Protein AF-A0A4W2CDG0-F1 (afdb_monomer)

Radius of gyration: 31.89 Å; Cα contacts (8 Å, |Δi|>4): 67; chains: 1; bounding box: 86×24×97 Å

Secondary structure (DSSP, 8-state):
-PPPPPP----SHH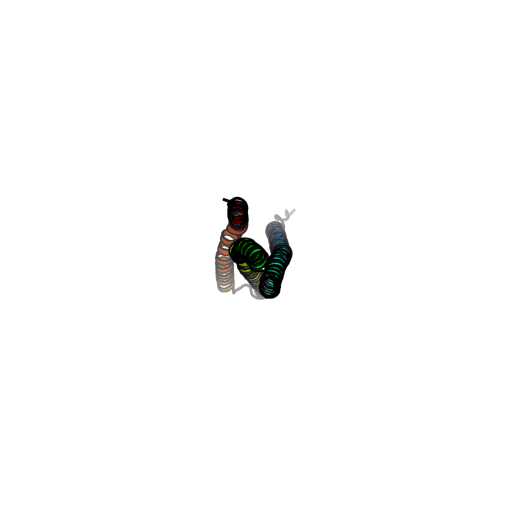HHHHHHHHHHHHHHHHHHHHHHHHHHHHHHHHHHHHHHHHHHHHHHHHHHHHHHHTTS-HHHHHHHHHHHHHHHHHHHH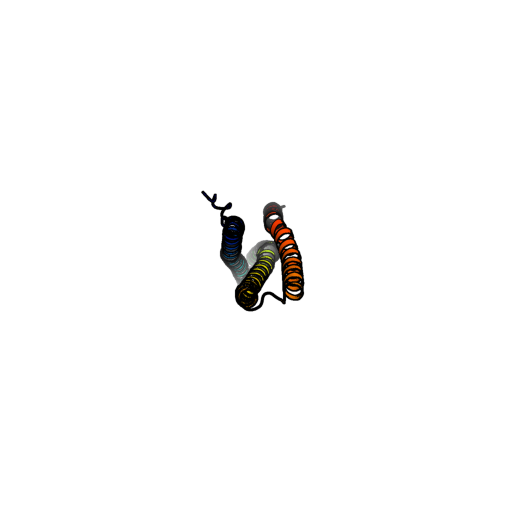HHHHHHHHIIIIIHHHHHHHHHHHHHHHHHHHHHHHHHHHHHHHHHHHHHHHH-TT-HHHHHHHHHHHHHHHHHHHHHHHHHHTTHHHHHHHHHHHHHHHHH---

Mean predicted aligned error: 14.16 Å

InterPro domains:
  IPR009602 CBY1-interacting BAR domain-containing protein/FAM92 [PF06730] (17-156)
  IPR009602 CBY1-interacting BAR domain-containing protein/FAM92 [PTHR21223] (16-158)
  IPR027267 AH/BAR domain superfamily [G3DSA:1.20.1270.60] (17-153)

Organism: Bos indicus x Bos taurus (NCBI:txid30522)

Foldseek 3Di:
DDDDDDDDDDPPVVVVVVVVVVLVVVLVVLVVCLVVLVVVLVVLVVVLVVLVVVLVVLVVVLVVLQVVLVVDDPVVSVVSNVVSVVSNVVSVVSVVVSVLSCVLPNVVSVVVSVVSVVLSVLSVVLVVVVVVVVVVVVVVVVVCVVDVPCVVVVVVVVVVVVVVNVVSVVVSVVVVVVPVVVVVVSVVSSVVSVVPPD

Structure (mmCIF, N/CA/C/O backbone):
data_AF-A0A4W2CDG0-F1
#
_entry.id   AF-A0A4W2CDG0-F1
#
loop_
_atom_site.group_PDB
_atom_site.id
_atom_site.type_symbol
_atom_site.label_atom_id
_atom_site.label_alt_id
_atom_site.label_comp_id
_atom_site.label_asym_id
_atom_site.label_entity_id
_atom_site.label_seq_id
_atom_site.pdbx_PDB_ins_code
_atom_site.Cartn_x
_atom_site.Cartn_y
_atom_site.Cartn_z
_atom_site.occupancy
_atom_site.B_iso_or_equiv
_atom_site.auth_seq_id
_atom_site.auth_comp_id
_atom_site.auth_asym_id
_atom_site.auth_atom_id
_atom_site.pdbx_PDB_model_num
ATOM 1 N N . MET A 1 1 ? 60.847 -3.484 -55.038 1.00 35.53 1 MET A N 1
ATOM 2 C CA . MET A 1 1 ? 60.479 -3.418 -53.606 1.00 35.53 1 MET A CA 1
ATOM 3 C C . MET A 1 1 ? 59.249 -2.531 -53.465 1.00 35.53 1 MET A C 1
ATOM 5 O O . MET A 1 1 ? 59.378 -1.315 -53.475 1.00 35.53 1 MET A O 1
ATOM 9 N N . CYS A 1 2 ? 58.054 -3.121 -53.417 1.00 38.88 2 CYS A N 1
ATOM 10 C CA . CYS A 1 2 ? 56.803 -2.393 -53.188 1.00 38.88 2 CYS A CA 1
ATOM 11 C C . CYS A 1 2 ? 56.478 -2.447 -51.689 1.00 38.88 2 CYS A C 1
ATOM 13 O O . CYS A 1 2 ? 56.411 -3.535 -51.119 1.00 38.88 2 CYS A O 1
ATOM 15 N N . ARG A 1 3 ? 56.325 -1.286 -51.040 1.00 34.44 3 ARG A N 1
ATOM 16 C CA . ARG A 1 3 ? 55.880 -1.194 -49.639 1.00 34.44 3 ARG A CA 1
ATOM 17 C C . ARG A 1 3 ? 54.413 -1.648 -49.525 1.00 34.44 3 ARG A C 1
ATOM 19 O O . ARG A 1 3 ? 53.616 -1.230 -50.366 1.00 34.44 3 ARG A O 1
ATOM 26 N N . PRO A 1 4 ? 54.022 -2.423 -48.497 1.00 44.56 4 PRO A N 1
ATOM 27 C CA . PRO A 1 4 ? 52.616 -2.695 -48.216 1.00 44.56 4 PRO A CA 1
ATOM 28 C C . PRO A 1 4 ? 51.949 -1.440 -47.634 1.00 44.56 4 PRO A C 1
ATOM 30 O O . PRO A 1 4 ? 52.534 -0.756 -46.793 1.00 44.56 4 PRO A O 1
ATOM 33 N N . GLY A 1 5 ? 50.737 -1.131 -48.101 1.00 38.00 5 GLY A N 1
ATOM 34 C CA . GLY A 1 5 ? 49.921 -0.023 -47.598 1.00 38.00 5 GLY A CA 1
ATOM 35 C C . GLY A 1 5 ? 49.424 -0.247 -46.161 1.00 38.00 5 GLY A C 1
ATOM 36 O O . GLY A 1 5 ? 49.428 -1.381 -45.676 1.00 38.00 5 GLY A O 1
ATOM 37 N N . PRO A 1 6 ? 48.993 0.820 -45.464 1.00 44.84 6 PRO A N 1
ATOM 38 C CA . PRO A 1 6 ? 48.525 0.727 -44.088 1.00 44.84 6 PRO A CA 1
ATOM 39 C C . PRO A 1 6 ? 47.245 -0.113 -44.022 1.00 44.84 6 PRO A C 1
ATOM 41 O O . PRO A 1 6 ? 46.216 0.235 -44.604 1.00 44.84 6 PRO A O 1
ATOM 44 N N . GLY A 1 7 ? 47.337 -1.242 -43.319 1.00 36.31 7 GLY A N 1
ATOM 45 C CA . GLY A 1 7 ? 46.205 -2.097 -42.999 1.00 36.31 7 GLY A CA 1
ATOM 46 C C . GLY A 1 7 ? 45.183 -1.333 -42.163 1.00 36.31 7 GLY A C 1
ATOM 47 O O . GLY A 1 7 ? 45.507 -0.772 -41.118 1.00 36.31 7 GLY A O 1
ATOM 48 N N . TRP A 1 8 ? 43.942 -1.317 -42.636 1.00 40.53 8 TRP A N 1
ATOM 49 C CA . TRP A 1 8 ? 42.796 -0.848 -41.871 1.00 40.53 8 TRP A CA 1
ATOM 50 C C . TRP A 1 8 ? 42.568 -1.804 -40.693 1.00 40.53 8 TRP A C 1
ATOM 52 O O . TRP A 1 8 ? 42.078 -2.916 -40.873 1.00 40.53 8 TRP A O 1
ATOM 62 N N . GLY A 1 9 ? 42.973 -1.388 -39.493 1.00 36.97 9 GLY A N 1
ATOM 63 C CA . GLY A 1 9 ? 42.684 -2.095 -38.246 1.00 36.97 9 GLY A CA 1
ATOM 64 C C . GLY A 1 9 ? 41.233 -1.876 -37.778 1.00 36.97 9 GLY A C 1
ATOM 65 O O . GLY A 1 9 ? 40.640 -0.835 -38.080 1.00 36.97 9 GLY A O 1
ATOM 66 N N . PRO A 1 10 ? 40.645 -2.824 -37.024 1.00 43.94 10 PRO A N 1
ATOM 67 C CA . PRO A 1 10 ? 39.243 -2.803 -36.611 1.00 43.94 10 PRO A CA 1
ATOM 68 C C . PRO A 1 10 ? 39.026 -1.799 -35.465 1.00 43.94 10 PRO A C 1
ATOM 70 O O . PRO A 1 10 ? 39.003 -2.150 -34.292 1.00 43.94 10 PRO A O 1
ATOM 73 N N . GLY A 1 11 ? 38.873 -0.516 -35.796 1.00 36.25 11 GLY A N 1
ATOM 74 C CA . GLY A 1 11 ? 38.613 0.554 -34.819 1.00 36.25 11 GLY A CA 1
ATOM 75 C C . GLY A 1 11 ? 37.149 0.690 -34.367 1.00 36.25 11 GLY A C 1
ATOM 76 O O . GLY A 1 11 ? 36.841 1.568 -33.567 1.00 36.25 11 GLY A O 1
ATOM 77 N N . GLY A 1 12 ? 36.233 -0.139 -34.884 1.00 41.88 12 GLY A N 1
ATOM 78 C CA . GLY A 1 12 ? 34.785 -0.006 -34.657 1.00 41.88 12 GLY A CA 1
ATOM 79 C C . GLY A 1 12 ? 34.208 -0.787 -33.467 1.00 41.88 12 GLY A C 1
ATOM 80 O O . GLY A 1 12 ? 33.133 -0.436 -32.985 1.00 41.88 12 GLY A O 1
ATOM 81 N N . ASP A 1 13 ? 34.902 -1.814 -32.965 1.00 47.25 13 ASP A N 1
ATOM 82 C CA . ASP A 1 13 ? 34.310 -2.803 -32.042 1.00 47.25 13 ASP A CA 1
ATOM 83 C C . ASP A 1 13 ? 34.295 -2.367 -30.565 1.00 47.25 13 ASP A C 1
ATOM 85 O O . ASP A 1 13 ? 33.350 -2.653 -29.825 1.00 47.25 13 ASP A O 1
ATOM 89 N N . ALA A 1 14 ? 35.295 -1.598 -30.121 1.00 46.66 14 ALA A N 1
ATOM 90 C CA . ALA A 1 14 ? 35.420 -1.194 -28.715 1.00 46.66 14 ALA A CA 1
ATOM 91 C C . ALA A 1 14 ? 34.254 -0.301 -28.237 1.00 46.66 14 ALA A C 1
ATOM 93 O O . ALA A 1 14 ? 33.811 -0.390 -27.090 1.00 46.66 14 ALA A O 1
ATOM 94 N N . GLY A 1 15 ? 33.712 0.532 -29.132 1.00 49.28 15 GLY A N 1
ATOM 95 C CA . GLY A 1 15 ? 32.561 1.389 -28.841 1.00 49.28 15 GLY A CA 1
ATOM 96 C C . GLY A 1 15 ? 31.229 0.636 -28.785 1.00 49.28 15 GLY A C 1
ATOM 97 O O . GLY A 1 15 ? 30.310 1.083 -28.100 1.00 49.28 15 GLY A O 1
ATOM 98 N N . VAL A 1 16 ? 31.109 -0.502 -29.476 1.00 54.38 16 VAL A N 1
ATOM 99 C CA . VAL A 1 16 ? 29.897 -1.337 -29.483 1.00 54.38 16 VAL A CA 1
ATOM 100 C C . VAL A 1 16 ? 29.870 -2.238 -28.247 1.00 54.38 16 VAL A C 1
ATOM 102 O O . VAL A 1 16 ? 28.878 -2.228 -27.520 1.00 54.38 16 VAL A O 1
ATOM 105 N N . ALA A 1 17 ? 30.988 -2.895 -27.922 1.00 57.53 17 ALA A N 1
ATOM 106 C CA . ALA A 1 17 ? 31.110 -3.754 -26.741 1.00 57.53 17 ALA A CA 1
ATOM 107 C C . 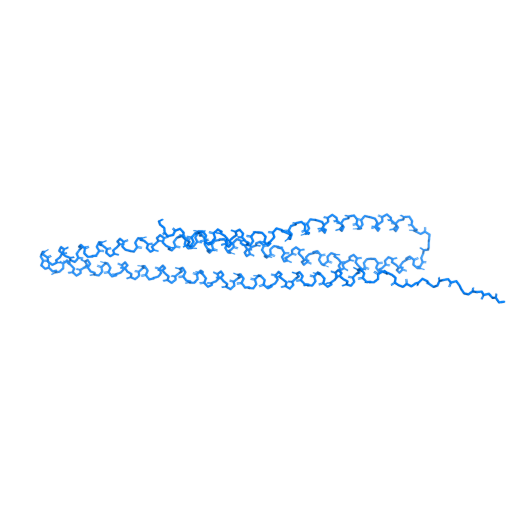ALA A 1 17 ? 30.893 -2.995 -25.414 1.00 57.53 17 ALA A C 1
ATOM 109 O O . ALA A 1 17 ? 30.193 -3.478 -24.522 1.00 57.53 17 ALA A O 1
ATOM 110 N N . SER A 1 18 ? 31.427 -1.773 -25.297 1.00 58.66 18 SER A N 1
ATOM 111 C CA . SER A 1 18 ? 31.224 -0.909 -24.121 1.00 58.66 18 SER A CA 1
ATOM 112 C C . SER A 1 18 ? 29.749 -0.508 -23.928 1.00 58.66 18 SER A C 1
ATOM 114 O O . SER A 1 18 ? 29.229 -0.492 -22.810 1.00 58.66 18 SER A O 1
ATOM 116 N N . ARG A 1 19 ? 29.023 -0.269 -25.029 1.00 60.34 19 ARG A N 1
ATOM 117 C CA . ARG A 1 19 ? 27.588 0.074 -25.008 1.00 60.34 19 ARG A CA 1
ATOM 118 C C . ARG A 1 19 ? 26.698 -1.119 -24.664 1.00 60.34 19 ARG A C 1
ATOM 120 O O . ARG A 1 19 ? 25.682 -0.951 -23.986 1.00 60.34 19 ARG A O 1
ATOM 127 N N . ASP A 1 20 ? 27.069 -2.317 -25.101 1.00 68.38 20 ASP A N 1
ATOM 128 C CA . ASP A 1 20 ? 26.334 -3.539 -24.768 1.00 68.38 20 ASP A CA 1
ATOM 129 C C . ASP A 1 20 ? 26.504 -3.904 -23.287 1.00 68.38 20 ASP A C 1
ATOM 131 O O . ASP A 1 20 ? 25.532 -4.291 -22.634 1.00 68.38 20 ASP A O 1
ATOM 135 N N . ALA A 1 21 ? 27.696 -3.686 -22.719 1.00 71.81 21 ALA A N 1
ATOM 136 C CA . ALA A 1 21 ? 27.938 -3.826 -21.284 1.00 71.81 21 ALA A CA 1
ATOM 137 C C . ALA A 1 21 ? 27.084 -2.850 -20.453 1.00 71.81 21 ALA A C 1
ATOM 139 O O . ALA A 1 21 ? 26.426 -3.271 -19.501 1.00 71.81 21 ALA A O 1
ATOM 140 N N . GLN A 1 22 ? 27.010 -1.574 -20.853 1.00 68.75 22 GLN A N 1
ATOM 141 C CA . GLN A 1 22 ? 26.140 -0.583 -20.203 1.00 68.75 22 GLN A CA 1
ATOM 142 C C . GLN A 1 22 ? 24.655 -0.959 -20.276 1.00 68.75 22 GLN A C 1
ATOM 144 O O . GLN A 1 22 ? 23.917 -0.786 -19.307 1.00 68.75 22 GLN A O 1
ATOM 149 N N . THR A 1 23 ? 24.204 -1.497 -21.411 1.00 70.75 23 THR A N 1
ATOM 150 C CA . THR A 1 23 ? 22.792 -1.867 -21.582 1.00 70.75 23 THR A CA 1
ATOM 151 C C . THR A 1 23 ? 22.411 -3.068 -20.712 1.00 70.75 23 THR A C 1
ATOM 153 O O . THR A 1 23 ? 21.313 -3.094 -20.158 1.00 70.75 23 THR A O 1
ATOM 156 N N . ARG A 1 24 ? 23.326 -4.031 -20.533 1.00 75.56 24 ARG A N 1
ATOM 157 C CA . ARG A 1 24 ? 23.144 -5.161 -19.605 1.00 75.56 24 ARG A CA 1
ATOM 158 C C . ARG A 1 24 ? 23.101 -4.702 -18.151 1.00 75.56 24 ARG A C 1
ATOM 160 O O . ARG A 1 24 ? 22.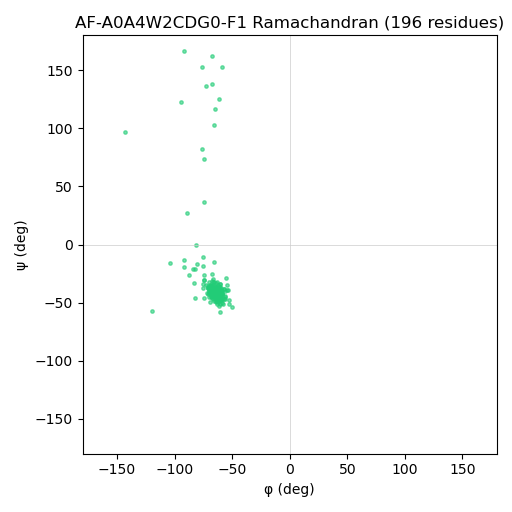141 -5.015 -17.459 1.00 75.56 24 ARG A O 1
ATOM 167 N N . GLN A 1 25 ? 24.057 -3.869 -17.730 1.00 75.31 25 GLN A N 1
ATOM 168 C CA . GLN A 1 25 ? 24.064 -3.291 -16.378 1.00 75.31 25 GLN A CA 1
ATOM 169 C C . GLN A 1 25 ? 22.753 -2.564 -16.054 1.00 75.31 25 GLN A C 1
ATOM 171 O O . GLN A 1 25 ? 22.235 -2.662 -14.944 1.00 75.31 25 GLN A O 1
ATOM 176 N N . LEU A 1 26 ? 22.191 -1.859 -17.036 1.00 72.81 26 LEU A N 1
ATOM 177 C CA . LEU A 1 26 ? 20.916 -1.176 -16.881 1.00 72.81 26 LEU A CA 1
ATOM 178 C C . LEU A 1 26 ? 19.729 -2.145 -16.748 1.00 72.81 26 LEU A C 1
ATOM 180 O O . LEU A 1 26 ? 18.852 -1.916 -15.917 1.00 72.81 26 LEU A O 1
ATOM 184 N N . GLN A 1 27 ? 19.688 -3.225 -17.535 1.00 79.88 27 GLN A N 1
ATOM 185 C CA . GLN A 1 27 ? 18.661 -4.263 -17.380 1.00 79.88 27 GLN A CA 1
ATOM 186 C C . GLN A 1 27 ? 18.729 -4.933 -16.009 1.00 79.88 27 GLN A C 1
ATOM 188 O O . GLN A 1 27 ? 17.688 -5.131 -15.379 1.00 79.88 27 GLN A O 1
ATOM 193 N N . ASP A 1 28 ? 19.937 -5.240 -15.542 1.00 82.94 28 ASP A N 1
ATOM 194 C CA . ASP A 1 28 ? 20.158 -5.853 -14.235 1.00 82.94 28 ASP A CA 1
ATOM 195 C C . ASP A 1 28 ? 19.699 -4.910 -13.119 1.00 82.94 28 ASP A C 1
ATOM 197 O O . ASP A 1 28 ? 18.970 -5.323 -12.219 1.00 82.94 28 ASP A O 1
ATOM 201 N N . ALA A 1 29 ? 20.027 -3.618 -13.220 1.00 78.44 29 ALA A N 1
ATOM 202 C CA . ALA A 1 29 ? 19.586 -2.607 -12.264 1.00 78.44 29 ALA A CA 1
ATOM 203 C C . ALA A 1 29 ? 18.054 -2.481 -12.207 1.00 78.44 29 ALA A C 1
ATOM 205 O O . ALA A 1 29 ? 17.479 -2.483 -11.118 1.00 78.44 29 ALA A O 1
ATOM 206 N N . VAL A 1 30 ? 17.378 -2.412 -13.360 1.00 79.56 30 VAL A N 1
ATOM 207 C CA . VAL A 1 30 ? 15.907 -2.326 -13.420 1.00 79.56 30 VAL A CA 1
ATOM 208 C C . VAL A 1 30 ? 15.256 -3.586 -12.854 1.00 79.56 30 VAL A C 1
ATOM 210 O O . VAL A 1 30 ? 14.321 -3.480 -12.065 1.00 79.56 30 VAL A O 1
ATOM 213 N N . THR A 1 31 ? 15.779 -4.765 -13.191 1.00 85.44 31 THR A N 1
ATOM 214 C CA . THR A 1 31 ? 15.280 -6.051 -12.676 1.00 85.44 31 THR A CA 1
ATOM 215 C C . THR A 1 31 ? 15.459 -6.152 -11.161 1.00 85.44 31 THR A C 1
ATOM 217 O O . THR A 1 31 ? 14.557 -6.593 -10.450 1.00 85.44 31 THR A O 1
ATOM 220 N N . ASN A 1 32 ? 16.606 -5.701 -10.649 1.00 86.12 32 ASN A N 1
ATOM 221 C CA . ASN A 1 32 ? 16.904 -5.718 -9.223 1.00 86.12 32 ASN A CA 1
ATOM 222 C C . ASN A 1 32 ? 15.972 -4.786 -8.433 1.00 86.12 32 ASN A C 1
ATOM 224 O O . ASN A 1 32 ? 15.421 -5.176 -7.403 1.00 86.12 32 ASN A O 1
ATOM 228 N N . VAL A 1 33 ? 15.752 -3.567 -8.941 1.00 83.50 33 VAL A N 1
ATOM 229 C CA . VAL A 1 33 ? 14.807 -2.613 -8.344 1.00 83.50 33 VAL A CA 1
ATOM 230 C C . VAL A 1 33 ? 13.388 -3.170 -8.384 1.00 83.50 33 VAL A C 1
ATOM 232 O O . VAL A 1 33 ? 12.714 -3.137 -7.360 1.00 83.50 33 VAL A O 1
ATOM 235 N N . GLU A 1 34 ? 12.942 -3.716 -9.520 1.00 86.06 34 GLU A N 1
ATOM 236 C CA . GLU A 1 34 ? 11.601 -4.299 -9.654 1.00 86.06 34 GLU A CA 1
ATOM 237 C C . GLU A 1 34 ? 11.356 -5.393 -8.612 1.00 86.06 34 GLU A C 1
ATOM 239 O O . GLU A 1 34 ? 10.332 -5.378 -7.927 1.00 86.06 34 GLU A O 1
ATOM 244 N N . LYS A 1 35 ? 12.321 -6.304 -8.450 1.00 89.44 35 LYS A N 1
ATOM 245 C CA . LYS A 1 35 ? 12.240 -7.393 -7.479 1.00 89.44 35 LYS A CA 1
ATOM 246 C C . LYS A 1 35 ? 12.122 -6.863 -6.051 1.00 89.44 35 LYS A C 1
ATOM 248 O O . LYS A 1 35 ? 11.144 -7.155 -5.365 1.00 89.44 35 LYS A O 1
ATOM 253 N N . HIS A 1 36 ? 13.089 -6.063 -5.608 1.00 88.25 36 HIS A N 1
ATOM 254 C CA . HIS A 1 36 ? 13.153 -5.640 -4.210 1.00 88.25 36 HIS A CA 1
ATOM 255 C C . HIS A 1 36 ? 12.047 -4.652 -3.832 1.00 88.25 36 HIS A C 1
ATOM 257 O O . HIS A 1 36 ? 11.492 -4.744 -2.738 1.00 88.25 36 HIS A O 1
ATOM 263 N N . PHE A 1 37 ? 11.670 -3.733 -4.726 1.00 84.56 37 PHE A N 1
ATOM 264 C CA . PHE A 1 37 ? 10.534 -2.842 -4.469 1.00 84.56 37 PHE A CA 1
ATOM 265 C C . PHE A 1 37 ? 9.211 -3.603 -4.474 1.00 84.56 37 PHE A C 1
ATOM 267 O O . PHE A 1 37 ? 8.337 -3.292 -3.665 1.00 84.56 37 PHE A O 1
ATOM 274 N N . GLY A 1 38 ? 9.074 -4.621 -5.330 1.00 89.25 38 GLY A N 1
ATOM 275 C CA . GLY A 1 38 ? 7.934 -5.532 -5.307 1.00 89.25 38 GLY A CA 1
ATOM 276 C C . GLY A 1 38 ? 7.802 -6.253 -3.963 1.00 89.25 38 GLY A C 1
ATOM 277 O O . GLY A 1 38 ? 6.736 -6.207 -3.348 1.00 89.25 38 GLY A O 1
ATOM 278 N N . GLU A 1 39 ? 8.891 -6.846 -3.470 1.00 93.19 39 GLU A N 1
ATOM 279 C CA . GLU A 1 39 ? 8.949 -7.517 -2.161 1.00 93.19 39 GLU A CA 1
ATOM 280 C C . GLU A 1 39 ? 8.608 -6.553 -1.011 1.00 93.19 39 GLU A C 1
ATOM 282 O O . GLU A 1 39 ? 7.748 -6.850 -0.179 1.00 93.19 39 GLU A O 1
ATOM 287 N N . LEU A 1 40 ? 9.214 -5.361 -0.989 1.00 88.06 40 LEU A N 1
ATOM 288 C CA . LEU A 1 40 ? 8.928 -4.341 0.023 1.00 88.06 40 LEU A CA 1
ATOM 289 C C . LEU A 1 40 ? 7.458 -3.912 0.001 1.00 88.06 40 LEU A C 1
ATOM 291 O O . LEU A 1 40 ? 6.820 -3.863 1.052 1.00 88.06 40 LEU A O 1
ATOM 295 N N . CYS A 1 41 ? 6.896 -3.645 -1.181 1.00 92.25 41 CYS A N 1
ATOM 296 C CA . CYS A 1 41 ? 5.489 -3.275 -1.325 1.00 92.25 41 CYS A CA 1
ATOM 297 C C . CYS A 1 41 ? 4.562 -4.362 -0.765 1.00 92.25 41 CYS A C 1
ATOM 299 O O . CYS A 1 41 ? 3.593 -4.051 -0.070 1.00 92.25 41 CYS A O 1
ATOM 301 N N . GLN A 1 42 ? 4.863 -5.636 -1.033 1.00 94.50 42 GLN A N 1
ATOM 302 C CA . GLN A 1 42 ? 4.091 -6.764 -0.510 1.00 94.50 42 GLN A CA 1
ATOM 303 C C . GLN A 1 42 ? 4.172 -6.858 1.017 1.00 94.50 42 GLN A C 1
ATOM 305 O O . GLN A 1 42 ? 3.142 -7.051 1.669 1.00 94.50 42 GLN A O 1
ATOM 310 N N . ILE A 1 43 ? 5.366 -6.687 1.593 1.00 95.50 43 ILE A N 1
ATOM 311 C CA . ILE A 1 43 ? 5.574 -6.721 3.046 1.00 95.50 43 ILE A CA 1
ATOM 312 C C . ILE A 1 43 ? 4.833 -5.564 3.724 1.00 95.50 43 ILE A C 1
ATOM 314 O O . ILE A 1 43 ? 4.100 -5.800 4.686 1.00 95.50 43 ILE A O 1
ATOM 318 N N . PHE A 1 44 ? 4.946 -4.336 3.207 1.00 92.00 44 PHE A N 1
ATOM 319 C CA . PHE A 1 44 ? 4.226 -3.181 3.753 1.00 92.00 44 PHE A CA 1
ATOM 320 C C . PHE A 1 44 ? 2.708 -3.355 3.653 1.00 92.00 44 PHE A C 1
ATOM 322 O O . PHE A 1 44 ? 2.011 -3.169 4.647 1.00 92.00 44 PHE A O 1
ATOM 329 N N . ALA A 1 45 ? 2.189 -3.804 2.509 1.00 94.44 45 ALA A N 1
ATOM 330 C CA . ALA A 1 45 ? 0.760 -4.078 2.359 1.00 94.44 45 ALA A CA 1
ATOM 331 C C . ALA A 1 45 ? 0.277 -5.199 3.303 1.00 94.44 45 ALA A C 1
ATOM 333 O O . ALA A 1 45 ? -0.849 -5.178 3.801 1.00 94.44 45 ALA A O 1
ATOM 334 N N . ALA A 1 46 ? 1.105 -6.214 3.568 1.00 97.31 46 ALA A N 1
ATOM 335 C CA . ALA A 1 46 ? 0.791 -7.247 4.554 1.00 97.31 46 ALA A CA 1
ATOM 336 C C . ALA A 1 46 ? 0.796 -6.697 5.989 1.00 97.31 46 ALA A C 1
ATOM 338 O O . ALA A 1 46 ? -0.084 -7.051 6.774 1.00 97.31 46 ALA A O 1
ATOM 339 N N . TYR A 1 47 ? 1.748 -5.823 6.319 1.00 94.44 47 TYR A N 1
ATOM 340 C CA . TYR A 1 47 ? 1.818 -5.147 7.612 1.00 94.44 47 TYR A CA 1
ATOM 341 C C . TYR A 1 47 ? 0.573 -4.287 7.864 1.00 94.44 47 TYR A C 1
ATOM 343 O O . TYR A 1 47 ? -0.104 -4.498 8.867 1.00 94.44 47 TYR A O 1
ATOM 351 N N . VAL A 1 48 ? 0.195 -3.419 6.917 1.00 95.62 48 VAL A N 1
ATOM 352 C CA . VAL A 1 48 ? -1.009 -2.571 7.019 1.00 95.62 48 VAL A 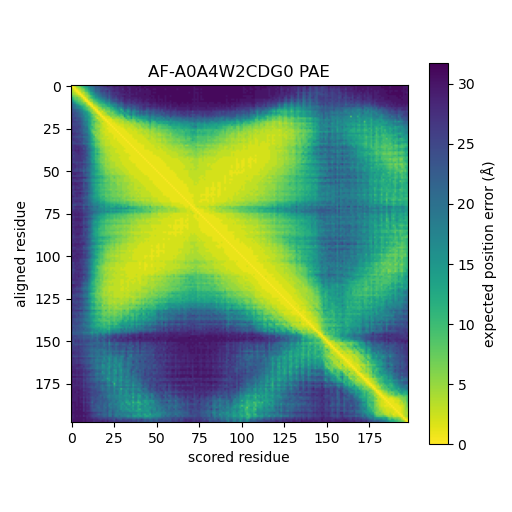CA 1
ATOM 353 C C . VAL A 1 48 ? -2.267 -3.412 7.236 1.00 95.62 48 VAL A C 1
ATOM 355 O O . VAL A 1 48 ? -3.042 -3.143 8.154 1.00 95.62 48 VAL A O 1
ATOM 358 N N . ARG A 1 49 ? -2.433 -4.504 6.476 1.00 97.75 49 ARG A N 1
ATOM 359 C CA . ARG A 1 49 ? -3.554 -5.440 6.665 1.00 97.75 49 ARG A CA 1
ATOM 360 C C . ARG A 1 49 ? -3.552 -6.106 8.042 1.00 97.75 49 ARG A C 1
ATOM 362 O O . ARG A 1 49 ? -4.622 -6.309 8.609 1.00 97.75 49 ARG A O 1
ATOM 369 N N . LYS A 1 50 ? -2.387 -6.469 8.594 1.00 96.94 50 LYS A N 1
ATOM 370 C CA . LYS A 1 50 ? -2.298 -7.013 9.963 1.00 96.94 50 LYS A CA 1
ATOM 371 C C . LYS A 1 50 ? -2.710 -5.971 11.003 1.00 96.94 50 LYS A C 1
ATOM 373 O O . LYS A 1 50 ? -3.452 -6.313 11.921 1.00 96.94 50 LYS A O 1
ATOM 378 N N . THR A 1 51 ? -2.289 -4.719 10.840 1.00 93.12 51 THR A N 1
ATOM 379 C CA . THR A 1 51 ? -2.682 -3.620 11.731 1.00 93.12 51 THR A CA 1
ATOM 380 C C . THR A 1 51 ? -4.189 -3.371 11.674 1.00 93.12 51 THR A C 1
ATOM 382 O O . THR A 1 51 ? -4.819 -3.303 12.728 1.00 93.12 51 THR A O 1
ATOM 385 N N . ALA A 1 52 ? -4.787 -3.353 10.478 1.00 96.88 52 ALA A N 1
ATOM 386 C CA . ALA A 1 52 ? -6.238 -3.250 10.304 1.00 96.88 52 ALA A CA 1
ATOM 387 C C . A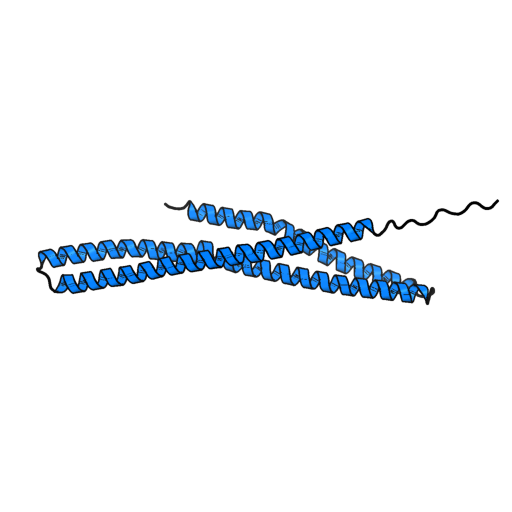LA A 1 52 ? -6.984 -4.401 11.002 1.00 96.88 52 ALA A C 1
ATOM 389 O O . ALA A 1 52 ? -7.855 -4.161 11.828 1.00 96.88 52 ALA A O 1
ATOM 390 N N . ARG A 1 53 ? -6.549 -5.654 10.805 1.00 97.44 53 ARG A N 1
ATOM 391 C CA . ARG A 1 53 ? -7.153 -6.823 11.479 1.00 97.44 53 ARG A CA 1
ATOM 392 C C . ARG A 1 53 ? -7.086 -6.749 12.996 1.00 97.44 53 ARG A C 1
ATOM 394 O O . ARG A 1 53 ? -7.999 -7.196 13.684 1.00 97.44 53 ARG A O 1
ATOM 401 N N . LEU A 1 54 ? -5.987 -6.229 13.538 1.00 96.06 54 LEU A N 1
ATOM 402 C CA . LEU A 1 54 ? -5.884 -6.038 14.975 1.00 96.06 54 LEU A CA 1
ATOM 403 C C . LEU A 1 54 ? -6.913 -4.983 15.432 1.00 96.06 54 LEU A C 1
ATOM 405 O O . LEU A 1 54 ? -7.388 -5.091 16.558 1.00 96.06 54 LEU A O 1
ATOM 409 N N . ARG A 1 55 ? -7.261 -3.971 14.612 1.00 96.75 55 ARG A N 1
ATOM 410 C CA . ARG A 1 55 ? -8.296 -2.957 14.928 1.00 96.75 55 ARG A CA 1
ATOM 411 C C . ARG A 1 55 ? -9.676 -3.594 14.961 1.00 96.75 55 ARG A C 1
ATOM 413 O O . ARG A 1 55 ? -10.362 -3.442 15.963 1.00 96.75 55 ARG A O 1
ATOM 420 N N . ASP A 1 56 ? -9.983 -4.437 13.982 1.00 97.38 56 ASP A N 1
ATOM 421 C CA . ASP A 1 56 ? -11.234 -5.202 13.964 1.00 97.38 56 ASP A CA 1
ATOM 422 C C . ASP A 1 56 ? -11.395 -6.061 15.235 1.00 97.38 56 ASP A C 1
ATOM 424 O O . ASP A 1 56 ? -12.480 -6.176 15.799 1.00 97.38 56 ASP A O 1
ATOM 428 N N . LYS A 1 57 ? -10.301 -6.650 15.745 1.00 97.44 57 LYS A N 1
ATOM 429 C CA . LYS A 1 57 ? -10.326 -7.387 17.022 1.00 97.44 57 LYS A CA 1
ATOM 430 C C . LYS A 1 57 ? -10.594 -6.496 18.228 1.00 97.44 57 LYS A C 1
ATOM 432 O O . LYS A 1 57 ? -11.246 -6.945 19.166 1.00 97.44 57 LYS A O 1
ATOM 437 N N . ALA A 1 58 ? -10.097 -5.268 18.217 1.00 96.50 58 ALA A N 1
ATOM 438 C CA . ALA A 1 58 ? -10.362 -4.327 19.287 1.00 96.50 58 ALA A CA 1
ATOM 439 C C . ALA A 1 58 ? -11.818 -3.835 19.271 1.00 96.50 58 ALA A C 1
ATOM 441 O O . ALA A 1 58 ? -12.400 -3.721 20.344 1.00 96.50 58 ALA A O 1
ATOM 442 N N . ASP A 1 59 ? -12.442 -3.658 18.101 1.00 96.62 59 ASP A N 1
ATOM 443 C CA . ASP A 1 59 ? -13.880 -3.349 18.025 1.00 96.62 59 ASP A CA 1
ATOM 444 C C . ASP A 1 59 ? -14.735 -4.468 18.638 1.00 96.62 59 ASP A C 1
ATOM 446 O O . ASP A 1 59 ? -15.690 -4.197 19.363 1.00 96.62 59 ASP A O 1
ATOM 450 N N . LEU A 1 60 ? -14.372 -5.735 18.394 1.00 97.94 60 LEU A N 1
ATOM 451 C CA . LEU A 1 60 ? -15.048 -6.873 19.027 1.00 97.94 60 LEU A CA 1
ATOM 452 C C . LEU A 1 60 ? -14.924 -6.818 20.552 1.00 97.94 60 LEU A C 1
ATOM 454 O O . LEU A 1 60 ? -15.910 -7.037 21.245 1.00 97.94 60 LEU A O 1
ATOM 458 N N . LEU A 1 61 ? -13.741 -6.485 21.079 1.00 97.81 61 LEU A N 1
ATOM 459 C CA . LEU A 1 61 ? -13.551 -6.317 22.522 1.00 97.81 61 LEU A CA 1
ATOM 460 C C . LEU A 1 61 ? -14.419 -5.183 23.077 1.00 97.81 61 LEU A C 1
ATOM 462 O O . LEU A 1 61 ? -15.075 -5.381 24.094 1.00 97.81 61 LEU A O 1
ATOM 466 N N . VAL A 1 62 ? -14.465 -4.025 22.408 1.00 98.00 62 VAL A N 1
ATOM 467 C CA . VAL A 1 62 ? -15.350 -2.907 22.787 1.00 98.00 62 VAL A CA 1
ATOM 468 C C . VAL A 1 62 ? -16.807 -3.372 22.841 1.00 98.00 62 VAL A C 1
ATOM 470 O O . VAL A 1 62 ? -17.524 -3.050 23.789 1.00 98.00 62 VAL A O 1
ATOM 473 N N . ASN A 1 63 ? -17.250 -4.148 21.851 1.00 97.62 63 ASN A N 1
ATOM 474 C CA . ASN A 1 63 ? -18.608 -4.675 21.813 1.00 97.62 63 ASN A CA 1
ATOM 475 C C . ASN A 1 63 ? -18.889 -5.639 22.978 1.00 97.62 63 ASN A C 1
ATOM 477 O O . ASN A 1 63 ? -19.870 -5.452 23.690 1.00 97.62 63 ASN A O 1
ATOM 481 N N . GLU A 1 64 ? -18.012 -6.615 23.223 1.00 98.12 64 GLU A N 1
ATOM 482 C CA . GLU A 1 64 ? -18.165 -7.569 24.331 1.00 98.12 64 GLU A CA 1
ATOM 483 C C . GLU A 1 64 ? -18.170 -6.874 25.700 1.00 98.12 64 GLU A C 1
ATOM 485 O O . GLU A 1 64 ? -18.995 -7.193 26.557 1.00 98.12 64 GLU A O 1
ATOM 490 N N . ILE A 1 65 ? -17.317 -5.862 25.898 1.00 97.88 65 ILE A N 1
ATOM 491 C CA . ILE A 1 65 ? -17.312 -5.057 27.128 1.00 97.88 65 ILE A CA 1
ATOM 492 C C . ILE A 1 65 ? -18.653 -4.340 27.303 1.00 97.88 65 ILE A C 1
ATOM 494 O O . ILE A 1 65 ? -19.191 -4.317 28.406 1.00 97.88 65 ILE A O 1
ATOM 498 N N . ASN A 1 66 ? -19.218 -3.778 26.233 1.00 97.06 66 ASN A N 1
ATOM 499 C CA . ASN A 1 66 ? -20.515 -3.104 26.285 1.00 97.06 66 ASN A CA 1
ATOM 500 C C . ASN A 1 66 ? -21.685 -4.068 26.554 1.00 97.06 66 ASN A C 1
ATOM 502 O O . ASN A 1 66 ? -22.631 -3.708 27.268 1.00 97.06 66 ASN A O 1
ATOM 506 N N . VAL A 1 67 ? -21.618 -5.291 26.019 1.00 97.81 67 VAL A N 1
ATOM 507 C CA . VAL A 1 67 ? -22.583 -6.362 26.310 1.00 97.81 67 VAL A CA 1
ATOM 508 C C . VAL A 1 67 ? -22.512 -6.737 27.789 1.00 97.81 67 VAL A C 1
ATOM 510 O O . VAL A 1 67 ? -23.532 -6.678 28.474 1.00 97.81 67 VAL A O 1
ATOM 513 N N . TYR A 1 68 ? -21.315 -7.013 28.312 1.00 97.12 68 TYR A N 1
ATOM 514 C CA . TYR A 1 68 ? -21.115 -7.325 29.728 1.00 97.12 68 TYR A CA 1
ATOM 515 C C . TYR A 1 68 ? -21.512 -6.162 30.648 1.00 97.12 68 TYR A C 1
ATOM 517 O O . TYR A 1 68 ? -22.228 -6.347 31.625 1.00 97.12 68 TYR A O 1
ATOM 525 N N . ALA A 1 69 ? -21.169 -4.922 30.295 1.00 97.31 69 ALA A N 1
ATOM 526 C CA . ALA A 1 69 ? -21.589 -3.742 31.050 1.00 97.31 69 ALA A CA 1
ATOM 527 C C . ALA A 1 69 ? -23.113 -3.663 31.216 1.00 97.31 69 ALA A C 1
ATOM 529 O O . ALA A 1 69 ? -23.607 -3.101 32.190 1.00 97.31 69 ALA A O 1
ATOM 530 N N . SER A 1 70 ? -23.878 -4.212 30.272 1.00 94.69 70 SER A N 1
ATOM 531 C CA . SER A 1 70 ? -25.338 -4.201 30.328 1.00 94.69 70 SER A CA 1
ATOM 532 C C . SER A 1 70 ? -25.921 -5.201 31.331 1.00 94.69 70 SER A C 1
ATOM 534 O O . SER A 1 70 ? -27.067 -5.002 31.733 1.00 94.69 70 SER A O 1
ATOM 536 N N . THR A 1 71 ? -25.155 -6.210 31.764 1.00 96.56 71 THR A N 1
ATOM 537 C CA . THR A 1 71 ? -25.564 -7.195 32.783 1.00 96.56 71 THR A CA 1
ATOM 538 C C . THR A 1 71 ? -25.178 -6.790 34.205 1.00 96.56 71 THR A C 1
ATOM 540 O O . THR A 1 71 ? -25.676 -7.375 35.162 1.00 96.56 71 THR A O 1
ATOM 543 N N . GLU A 1 72 ? -24.311 -5.789 34.350 1.00 96.00 72 GLU A N 1
ATOM 544 C CA . GLU A 1 72 ? -23.727 -5.387 35.628 1.00 96.00 72 GLU A CA 1
ATOM 545 C C . GLU A 1 72 ? -24.511 -4.296 36.376 1.00 96.00 72 GLU A C 1
ATOM 547 O O . GLU A 1 72 ? -25.381 -3.607 35.834 1.00 96.00 72 GLU A O 1
ATOM 552 N N . THR A 1 73 ? -24.163 -4.108 37.655 1.00 96.19 73 THR A N 1
ATOM 553 C CA . THR A 1 73 ? -24.721 -3.036 38.501 1.00 96.19 73 THR A CA 1
ATOM 554 C C . THR A 1 73 ? -24.462 -1.640 37.908 1.00 96.19 73 THR A C 1
ATOM 556 O O . THR A 1 73 ? -23.454 -1.442 37.227 1.00 96.19 73 THR A O 1
ATOM 559 N N . PRO A 1 74 ? -25.306 -0.624 38.183 1.00 93.62 74 PRO A N 1
ATOM 560 C CA . PRO A 1 74 ? -25.204 0.691 37.536 1.00 93.62 74 PRO A CA 1
ATOM 561 C C . PRO A 1 74 ? -23.825 1.361 37.639 1.00 93.62 74 PRO A C 1
ATOM 563 O O . PRO A 1 74 ? -23.349 1.943 36.664 1.00 93.62 74 PRO A O 1
ATOM 566 N N . HIS A 1 75 ? -23.158 1.251 38.792 1.00 90.50 75 HIS A N 1
ATOM 567 C CA . HIS A 1 75 ? -21.824 1.823 38.987 1.00 90.50 75 HIS A CA 1
ATOM 568 C C . HIS A 1 75 ? -20.755 1.105 38.151 1.00 90.50 75 HIS A C 1
ATOM 570 O O . HIS A 1 75 ? -19.946 1.763 37.496 1.00 90.50 75 HIS A O 1
ATOM 576 N N . LEU A 1 76 ? -20.775 -0.232 38.118 1.00 93.81 76 LEU A N 1
ATOM 577 C CA . LEU A 1 76 ? -19.829 -1.018 37.323 1.00 93.81 76 LEU A CA 1
ATOM 578 C C . LEU A 1 76 ? -20.099 -0.874 35.818 1.00 93.81 76 LEU A C 1
ATOM 580 O O . LEU A 1 76 ? -19.164 -0.689 35.041 1.00 93.81 76 LEU A O 1
ATOM 584 N N . LYS A 1 77 ? -21.373 -0.848 35.416 1.00 96.69 77 LYS A N 1
ATOM 58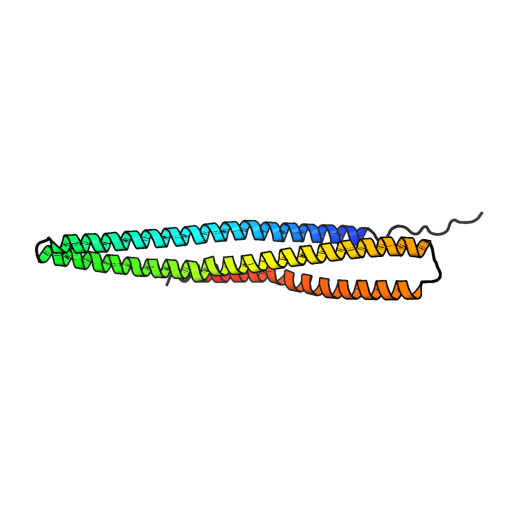5 C CA . LYS A 1 77 ? -21.810 -0.554 34.047 1.00 96.69 77 LYS A CA 1
ATOM 586 C C . LYS A 1 77 ? -21.223 0.753 33.528 1.00 96.69 77 LYS A C 1
ATOM 588 O O . LYS A 1 77 ? -20.695 0.783 32.419 1.00 96.69 77 LYS A O 1
ATOM 593 N N . GLN A 1 78 ? -21.300 1.828 34.317 1.00 96.75 78 GLN A N 1
ATOM 594 C CA . GLN A 1 78 ? -20.738 3.118 33.919 1.00 96.75 78 GLN A CA 1
ATOM 595 C C . GLN A 1 78 ? -19.213 3.043 33.759 1.00 96.75 78 GLN A C 1
ATOM 597 O O . GLN A 1 78 ? -18.680 3.561 32.780 1.00 96.75 78 GLN A O 1
ATOM 602 N N . GLY A 1 79 ? -18.513 2.370 34.678 1.00 97.62 79 GLY A N 1
ATOM 603 C CA . GLY A 1 79 ? -17.064 2.172 34.587 1.00 97.62 79 GLY A CA 1
ATOM 604 C C . GLY A 1 79 ? -16.641 1.396 33.335 1.00 97.62 79 GLY A C 1
ATOM 605 O O . GLY A 1 79 ? -15.726 1.819 32.630 1.00 97.62 79 GLY A O 1
ATOM 606 N N . LEU A 1 80 ? -17.342 0.304 33.017 1.00 97.75 80 LEU A N 1
ATOM 607 C CA . LEU A 1 80 ? -17.077 -0.517 31.831 1.00 97.75 80 LEU A CA 1
ATOM 608 C C . LEU A 1 80 ? -17.358 0.236 30.527 1.00 97.75 80 LEU A C 1
ATOM 610 O O . LEU A 1 80 ? -16.566 0.136 29.593 1.00 97.75 80 LEU A O 1
ATOM 614 N N . LYS A 1 81 ? -18.436 1.028 30.473 1.00 97.25 81 LYS A N 1
ATOM 615 C CA . LYS A 1 81 ? -18.728 1.885 29.315 1.00 97.25 81 LYS A CA 1
ATOM 616 C C . LYS A 1 81 ? -17.652 2.943 29.099 1.00 97.25 81 LYS A C 1
ATOM 618 O O . LYS A 1 81 ? -17.136 3.052 27.996 1.00 97.25 81 LYS A O 1
ATOM 623 N N . ASN A 1 82 ? -17.243 3.645 30.158 1.00 97.50 82 ASN A N 1
ATOM 624 C CA . ASN A 1 82 ? -16.164 4.630 30.065 1.00 97.50 82 ASN A CA 1
ATOM 625 C C . ASN A 1 82 ? -14.859 3.987 29.562 1.00 97.50 82 ASN A C 1
ATOM 627 O O . ASN A 1 82 ? -14.166 4.560 28.728 1.00 97.50 82 ASN A O 1
ATOM 631 N N . PHE A 1 83 ? -14.530 2.783 30.042 1.00 97.44 83 PHE A N 1
ATOM 632 C CA . PHE A 1 83 ? -13.369 2.038 29.558 1.00 97.44 83 PHE A CA 1
ATOM 633 C C . PHE A 1 83 ? -13.497 1.655 28.076 1.00 97.44 83 PHE A C 1
ATOM 635 O O . PHE A 1 83 ? -12.547 1.840 27.316 1.00 97.44 83 PHE A O 1
ATOM 642 N N . ALA A 1 84 ? -14.661 1.151 27.657 1.00 98.00 84 ALA A N 1
ATOM 643 C CA . ALA A 1 84 ? -14.931 0.800 26.266 1.00 98.00 84 ALA A CA 1
ATOM 644 C C . ALA A 1 84 ? -14.809 2.018 25.334 1.00 98.00 84 ALA A C 1
ATOM 646 O O . ALA A 1 84 ? -14.205 1.902 24.269 1.00 98.00 84 ALA A O 1
ATOM 647 N N . ASP A 1 85 ? -15.304 3.183 25.760 1.00 97.25 85 ASP A N 1
ATOM 648 C CA . ASP A 1 85 ? -15.228 4.436 25.003 1.00 97.25 85 ASP A CA 1
ATOM 649 C C . ASP A 1 85 ? -13.780 4.928 24.846 1.00 97.25 85 ASP A C 1
ATOM 651 O O . ASP A 1 85 ? -13.357 5.284 23.744 1.00 97.25 85 ASP A O 1
ATOM 655 N N . GLU A 1 86 ? -12.979 4.914 25.916 1.00 97.50 86 GLU A N 1
ATOM 656 C CA . GLU A 1 86 ? -11.555 5.275 25.829 1.00 97.50 86 GLU A CA 1
ATOM 657 C C . GLU A 1 86 ? -10.759 4.273 24.979 1.00 97.50 86 GLU A C 1
ATOM 659 O O . GLU A 1 86 ? -9.888 4.656 24.192 1.00 97.50 86 GLU A O 1
ATOM 664 N N . PHE A 1 87 ? -11.084 2.981 25.073 1.00 97.12 87 PHE A N 1
ATOM 665 C CA . PHE A 1 87 ? -10.455 1.962 24.242 1.00 97.12 87 PHE A CA 1
ATOM 666 C C . PHE A 1 87 ? -10.841 2.095 22.761 1.00 97.12 87 PHE A C 1
ATOM 668 O O . PHE A 1 87 ? -9.988 1.880 21.898 1.00 97.12 87 PHE A O 1
ATOM 675 N N . ALA A 1 88 ? -12.076 2.507 22.455 1.00 96.75 88 ALA A N 1
ATOM 676 C CA . ALA A 1 88 ? -12.520 2.812 21.096 1.00 96.75 88 ALA A CA 1
ATOM 677 C C . ALA A 1 88 ? -11.745 4.000 20.500 1.00 96.75 88 ALA A C 1
ATOM 679 O O . ALA A 1 88 ? -11.200 3.873 19.403 1.00 96.75 88 ALA A O 1
ATOM 680 N N . LYS A 1 89 ? -11.560 5.093 21.257 1.00 95.00 89 LYS A N 1
ATOM 681 C CA . LYS A 1 89 ? -10.720 6.233 20.828 1.00 95.00 89 LYS A CA 1
ATOM 682 C C . LYS A 1 89 ? -9.288 5.806 20.506 1.00 95.00 89 LYS A C 1
ATOM 684 O O . LYS A 1 89 ? -8.691 6.283 19.543 1.00 95.00 89 LYS A O 1
ATOM 689 N N . LEU A 1 90 ? -8.725 4.872 21.281 1.00 93.94 90 LEU A N 1
ATOM 690 C CA . LEU A 1 90 ? -7.407 4.305 20.983 1.00 93.94 90 LEU A CA 1
ATOM 691 C C . LEU A 1 90 ? -7.377 3.602 19.612 1.00 93.94 90 LEU A C 1
ATOM 693 O O . LEU A 1 90 ? -6.356 3.641 18.919 1.00 93.94 90 LEU A O 1
ATOM 697 N N . GLN A 1 91 ? -8.483 2.976 19.201 1.00 95.88 91 GLN A N 1
ATOM 698 C CA . GLN A 1 91 ? -8.587 2.334 17.892 1.00 95.88 91 GLN A CA 1
ATOM 699 C C . GLN A 1 91 ? -8.742 3.326 16.743 1.00 95.88 91 GLN A C 1
ATOM 701 O O . GLN A 1 91 ? -8.201 3.053 15.672 1.00 95.88 91 GLN A O 1
ATOM 706 N N . ASP A 1 92 ? -9.362 4.487 16.961 1.00 93.44 92 ASP A N 1
ATOM 707 C CA . ASP A 1 92 ? -9.442 5.547 15.946 1.00 93.44 92 ASP A CA 1
ATOM 708 C C . ASP A 1 92 ? -8.045 6.026 15.523 1.00 93.44 92 ASP A C 1
ATOM 710 O O . ASP A 1 92 ? -7.756 6.168 14.331 1.00 93.44 92 ASP A O 1
ATOM 714 N N . TYR A 1 93 ? -7.114 6.170 16.475 1.00 90.69 93 TYR A N 1
ATOM 715 C CA . TYR A 1 93 ? -5.712 6.472 16.152 1.00 90.69 93 TYR A CA 1
ATOM 716 C C . TYR A 1 93 ? -5.064 5.386 15.294 1.00 90.69 93 TYR A C 1
ATOM 718 O O . TYR A 1 93 ? -4.250 5.679 14.414 1.00 90.69 93 TYR A O 1
ATOM 726 N N . ARG A 1 94 ? -5.419 4.123 15.535 1.00 91.81 94 ARG A N 1
ATOM 727 C CA . ARG A 1 94 ? -4.877 3.001 14.775 1.00 91.81 94 ARG A CA 1
ATOM 728 C C . ARG A 1 94 ? -5.481 2.899 13.382 1.00 91.81 94 ARG A C 1
ATOM 730 O O . ARG A 1 94 ? -4.763 2.559 12.445 1.00 91.81 94 ARG A O 1
ATOM 737 N N . GLN A 1 95 ? -6.755 3.247 13.230 1.00 94.06 95 GLN A N 1
ATOM 738 C CA . GLN A 1 95 ? -7.392 3.402 11.927 1.00 94.06 95 GLN A CA 1
ATOM 739 C C . GLN A 1 95 ? -6.700 4.509 11.117 1.00 94.06 95 GLN A C 1
ATOM 741 O O . GLN A 1 95 ? -6.294 4.275 9.978 1.00 94.06 95 GLN A O 1
ATOM 746 N N . ALA A 1 96 ? -6.436 5.664 11.734 1.00 91.50 96 ALA A N 1
ATOM 747 C CA . ALA A 1 96 ? -5.679 6.741 11.098 1.00 91.50 96 ALA A CA 1
ATOM 748 C C . ALA A 1 96 ? -4.244 6.315 10.723 1.00 91.50 96 ALA A C 1
ATOM 750 O O . ALA A 1 96 ? -3.721 6.702 9.674 1.00 91.50 96 ALA A O 1
ATOM 751 N N . GLU A 1 97 ? -3.585 5.493 11.547 1.00 86.19 97 GLU A N 1
ATOM 752 C CA . GLU A 1 97 ? -2.279 4.917 11.215 1.00 86.19 97 GLU A CA 1
ATOM 753 C C . GLU A 1 97 ? -2.346 3.991 9.990 1.00 86.19 97 GLU A C 1
ATOM 755 O O . GLU A 1 97 ? -1.492 4.103 9.107 1.00 86.19 97 GLU A O 1
ATOM 760 N N . VAL A 1 98 ? -3.352 3.113 9.915 1.00 92.88 98 VAL A N 1
ATOM 761 C CA . VAL A 1 98 ? -3.590 2.210 8.775 1.00 92.88 98 VAL A CA 1
ATOM 762 C C . VAL A 1 98 ? -3.770 3.008 7.486 1.00 92.88 98 VAL A C 1
ATOM 764 O O . VAL A 1 98 ? -3.057 2.762 6.513 1.00 92.88 98 VAL A O 1
ATOM 767 N N . GLU A 1 99 ? -4.657 4.003 7.493 1.00 90.56 99 GLU A N 1
ATOM 768 C CA . GLU A 1 99 ? -4.924 4.858 6.330 1.00 90.56 99 GLU A CA 1
ATOM 769 C C . GLU A 1 99 ? -3.682 5.636 5.899 1.00 90.56 99 GLU A C 1
ATOM 771 O O . GLU A 1 99 ? -3.354 5.703 4.711 1.00 90.56 99 GLU A O 1
ATOM 776 N N . ARG A 1 100 ? -2.933 6.181 6.866 1.00 86.50 100 ARG A N 1
ATOM 777 C CA . ARG A 1 100 ? -1.686 6.893 6.587 1.00 86.50 100 ARG A CA 1
ATOM 778 C C . ARG A 1 100 ? -0.647 5.969 5.962 1.00 86.50 100 ARG A C 1
ATOM 780 O O . ARG A 1 100 ? 0.017 6.379 5.014 1.00 86.50 100 ARG A O 1
ATOM 787 N N . LEU A 1 101 ? -0.475 4.751 6.473 1.00 83.62 101 LEU A N 1
ATOM 788 C CA . LEU A 1 101 ? 0.482 3.798 5.911 1.00 83.62 101 LEU A CA 1
ATOM 789 C C . LEU A 1 101 ? 0.076 3.349 4.502 1.00 83.62 101 LEU A C 1
ATOM 791 O O . LEU A 1 101 ? 0.936 3.309 3.620 1.00 83.62 101 LEU A O 1
ATOM 795 N N . GLU A 1 102 ? -1.209 3.082 4.257 1.00 88.12 102 GLU A N 1
ATOM 796 C CA . GLU A 1 102 ? -1.688 2.725 2.917 1.00 88.12 102 GLU A CA 1
ATOM 797 C C . GLU A 1 102 ? -1.428 3.879 1.934 1.00 88.12 102 GLU A C 1
ATOM 799 O O . GLU A 1 102 ? -0.733 3.705 0.932 1.00 88.12 102 GLU A O 1
ATOM 804 N N . ALA A 1 103 ? -1.876 5.094 2.266 1.00 82.12 103 ALA A N 1
ATOM 805 C CA . ALA A 1 103 ? -1.791 6.248 1.372 1.00 82.12 103 ALA A CA 1
ATOM 806 C C . ALA A 1 103 ? -0.363 6.772 1.162 1.00 82.12 103 ALA A C 1
ATOM 808 O O . ALA A 1 103 ? -0.049 7.334 0.112 1.00 82.12 103 ALA A O 1
ATOM 809 N N . LYS A 1 104 ? 0.505 6.668 2.174 1.00 81.06 104 LYS A N 1
ATOM 810 C CA . LYS A 1 104 ? 1.839 7.284 2.139 1.00 81.06 104 LYS A CA 1
ATOM 811 C C . LYS A 1 104 ? 2.979 6.307 1.889 1.00 81.06 104 LYS A C 1
ATOM 813 O O . LYS A 1 104 ? 4.073 6.765 1.565 1.00 81.06 104 LYS A O 1
ATOM 818 N N . VAL A 1 105 ? 2.752 5.005 2.045 1.00 82.62 105 VAL A N 1
ATOM 819 C CA . VAL A 1 105 ? 3.782 3.978 1.837 1.00 82.62 105 VAL A CA 1
ATOM 820 C C . VAL A 1 105 ? 3.372 3.021 0.735 1.00 82.62 105 VAL A C 1
ATOM 822 O O . VAL A 1 105 ? 4.081 2.899 -0.262 1.00 82.62 105 VAL A O 1
ATOM 825 N N . VAL A 1 106 ? 2.219 2.374 0.889 1.00 87.50 106 VAL A N 1
ATOM 826 C CA . VAL A 1 106 ? 1.798 1.307 -0.020 1.00 87.50 106 VAL A CA 1
ATOM 827 C C . VAL A 1 106 ? 1.449 1.864 -1.402 1.00 87.50 106 VAL A C 1
ATOM 829 O O . VAL A 1 106 ? 1.979 1.376 -2.397 1.00 87.50 106 VAL A O 1
ATOM 832 N N . GLU A 1 107 ? 0.633 2.915 -1.482 1.00 83.50 107 GLU A N 1
ATOM 833 C CA . GLU A 1 107 ? 0.245 3.533 -2.758 1.00 83.50 107 GLU A CA 1
ATOM 834 C C . GLU A 1 107 ? 1.446 4.085 -3.556 1.00 83.50 107 GLU A C 1
ATOM 836 O O . GLU A 1 107 ? 1.586 3.739 -4.733 1.00 83.50 107 GLU A O 1
ATOM 841 N N . PRO A 1 108 ? 2.392 4.842 -2.959 1.00 79.94 108 PRO A N 1
ATOM 842 C CA . PRO A 1 108 ? 3.603 5.258 -3.667 1.00 79.94 108 PRO A CA 1
ATOM 843 C C . PRO A 1 108 ? 4.461 4.093 -4.169 1.00 79.94 108 PRO A C 1
ATOM 845 O O . PRO A 1 108 ? 4.988 4.166 -5.279 1.00 79.94 108 PRO A O 1
ATOM 848 N N . LEU A 1 109 ? 4.591 3.011 -3.392 1.00 81.25 109 LEU A N 1
ATOM 849 C CA . LEU A 1 109 ? 5.334 1.822 -3.822 1.00 81.25 109 LEU A CA 1
ATOM 850 C C . LEU A 1 109 ? 4.633 1.093 -4.978 1.00 81.25 109 LEU A C 1
ATOM 852 O O . LEU A 1 109 ? 5.306 0.691 -5.928 1.00 81.25 109 LEU A O 1
ATOM 856 N N . LYS A 1 110 ? 3.297 0.977 -4.957 1.00 86.00 110 LYS A N 1
ATOM 857 C CA . LYS A 1 110 ? 2.503 0.423 -6.072 1.00 86.00 110 LYS A CA 1
ATOM 858 C C . LYS A 1 110 ? 2.663 1.257 -7.348 1.00 86.00 110 LYS A C 1
ATOM 860 O O . LYS A 1 110 ? 2.914 0.707 -8.426 1.00 86.00 110 LYS A O 1
ATOM 865 N N . ALA A 1 111 ? 2.555 2.582 -7.232 1.00 82.00 111 ALA A N 1
ATOM 866 C CA . ALA A 1 111 ? 2.733 3.502 -8.353 1.00 82.00 111 ALA A CA 1
ATOM 867 C C . ALA A 1 111 ? 4.149 3.391 -8.937 1.00 82.00 111 ALA A C 1
ATOM 869 O O . ALA A 1 111 ? 4.317 3.241 -10.148 1.00 82.00 111 ALA A O 1
ATOM 870 N N . TYR A 1 112 ? 5.166 3.361 -8.072 1.00 78.56 112 TYR A N 1
ATOM 871 C CA . TYR A 1 112 ? 6.549 3.170 -8.493 1.00 78.56 112 TYR A CA 1
ATOM 872 C C . TYR A 1 112 ? 6.768 1.814 -9.178 1.00 78.56 112 TYR A C 1
ATOM 874 O O . TYR A 1 112 ? 7.417 1.753 -10.220 1.00 78.56 112 TYR A O 1
ATOM 882 N N . GLY A 1 113 ? 6.166 0.738 -8.663 1.00 82.50 113 GLY A N 1
ATOM 883 C CA . GLY A 1 113 ? 6.189 -0.577 -9.307 1.00 82.50 113 GLY A CA 1
ATOM 884 C C . GLY A 1 113 ? 5.652 -0.542 -10.743 1.00 82.50 113 GLY A C 1
ATOM 885 O O . GLY A 1 113 ? 6.247 -1.139 -11.640 1.00 82.50 113 GLY A O 1
ATOM 886 N N . THR A 1 114 ? 4.585 0.224 -10.991 1.00 82.81 114 THR A N 1
ATOM 887 C CA . THR A 1 114 ? 4.051 0.443 -12.349 1.00 82.81 114 THR A CA 1
ATOM 888 C C . THR A 1 114 ? 5.062 1.156 -13.246 1.00 82.81 114 THR A C 1
ATOM 890 O O . THR A 1 114 ? 5.293 0.720 -14.374 1.00 82.81 114 THR A O 1
ATOM 893 N N . ILE A 1 115 ? 5.714 2.206 -12.740 1.00 79.81 115 ILE A N 1
ATOM 894 C CA . ILE A 1 115 ? 6.738 2.956 -13.483 1.00 79.81 115 ILE A CA 1
ATOM 895 C C . ILE A 1 115 ? 7.916 2.044 -13.845 1.00 79.81 115 ILE A C 1
ATOM 897 O O . ILE A 1 115 ? 8.324 1.999 -15.005 1.00 79.81 115 ILE A O 1
ATOM 901 N N . VAL A 1 116 ? 8.440 1.276 -12.885 1.00 81.00 116 VAL A N 1
ATOM 902 C CA . VAL A 1 116 ? 9.561 0.349 -13.117 1.00 81.00 116 VAL A CA 1
ATOM 903 C C . VAL A 1 116 ? 9.198 -0.698 -14.168 1.00 81.00 116 VAL A C 1
ATOM 905 O O . VAL A 1 116 ? 9.990 -0.959 -15.075 1.00 81.00 116 VAL A O 1
ATOM 908 N N . LYS A 1 117 ? 7.979 -1.244 -14.101 1.00 84.44 117 LYS A N 1
ATOM 909 C CA . LYS A 1 117 ? 7.469 -2.193 -15.092 1.00 84.44 117 LYS A CA 1
ATOM 910 C C . LYS A 1 117 ? 7.426 -1.582 -16.497 1.00 84.44 117 LYS A C 1
ATOM 912 O O . LYS A 1 117 ? 7.938 -2.193 -17.432 1.00 84.44 117 LYS A O 1
ATOM 917 N N . MET A 1 118 ? 6.894 -0.365 -16.640 1.00 81.50 118 MET A N 1
ATOM 918 C CA . MET A 1 118 ? 6.887 0.355 -17.921 1.00 81.50 118 MET A CA 1
ATOM 919 C C . MET A 1 118 ? 8.308 0.568 -18.457 1.00 81.50 118 MET A C 1
ATOM 921 O O . MET A 1 118 ? 8.579 0.268 -19.616 1.00 81.50 118 MET A O 1
ATOM 925 N N . LYS A 1 119 ? 9.244 1.009 -17.605 1.00 76.69 119 LYS A N 1
ATOM 926 C CA . LYS A 1 119 ? 10.645 1.224 -18.002 1.00 76.69 119 LYS A CA 1
ATOM 927 C C . LYS A 1 119 ? 11.323 -0.068 -18.455 1.00 76.69 119 LYS A C 1
ATOM 929 O O . LYS A 1 119 ? 12.062 -0.060 -19.439 1.00 76.69 119 LYS A O 1
ATOM 934 N N . ARG A 1 120 ? 11.061 -1.191 -17.785 1.00 84.31 120 ARG A N 1
ATOM 935 C CA . ARG A 1 120 ? 11.557 -2.504 -18.215 1.00 84.31 120 ARG A CA 1
ATOM 936 C C . ARG A 1 120 ? 11.022 -2.880 -19.596 1.00 84.31 120 ARG A C 1
ATOM 938 O O . ARG A 1 120 ? 11.788 -3.343 -20.446 1.00 84.31 120 ARG A O 1
ATOM 945 N N . ASP A 1 121 ? 9.728 -2.687 -19.822 1.00 84.38 121 ASP A N 1
ATOM 946 C CA . ASP A 1 121 ? 9.082 -3.032 -21.087 1.00 84.38 121 ASP A CA 1
ATOM 947 C C . ASP A 1 121 ? 9.606 -2.137 -22.234 1.00 84.38 121 ASP A C 1
ATOM 949 O O . ASP A 1 121 ? 9.935 -2.646 -23.312 1.00 84.38 121 ASP A O 1
ATOM 953 N N . ASP A 1 122 ? 9.834 -0.844 -21.975 1.00 79.88 122 ASP A N 1
ATOM 954 C CA . ASP A 1 122 ? 10.475 0.100 -22.904 1.00 79.88 122 ASP A CA 1
ATOM 955 C C . ASP A 1 122 ? 11.923 -0.288 -23.240 1.00 79.88 122 ASP A C 1
ATOM 957 O O . ASP A 1 122 ? 12.339 -0.240 -24.408 1.00 79.88 122 ASP A O 1
ATOM 961 N N . LEU A 1 123 ? 12.709 -0.704 -22.240 1.00 78.38 123 LEU A N 1
ATOM 962 C CA . LEU A 1 123 ? 14.074 -1.196 -22.448 1.00 78.38 123 LEU A CA 1
ATOM 963 C C . LEU A 1 123 ? 14.080 -2.458 -23.311 1.00 78.38 123 LEU A C 1
ATOM 965 O O . LEU A 1 123 ? 14.864 -2.559 -24.259 1.00 78.38 123 LEU A O 1
ATOM 969 N N . LYS A 1 124 ? 13.163 -3.394 -23.050 1.00 84.06 124 LYS A N 1
ATOM 970 C CA . LYS A 1 124 ? 13.002 -4.617 -23.846 1.00 84.06 124 LYS A CA 1
ATOM 971 C C . LYS A 1 124 ? 12.605 -4.308 -25.293 1.00 84.06 124 LYS A C 1
ATOM 973 O O . LYS A 1 124 ? 13.162 -4.901 -26.225 1.00 84.06 124 LYS A O 1
ATOM 978 N N . ALA A 1 125 ? 11.684 -3.368 -25.504 1.00 81.94 125 ALA A N 1
ATOM 979 C CA . ALA A 1 125 ? 11.283 -2.922 -26.836 1.00 81.94 125 ALA A CA 1
ATOM 980 C C . ALA A 1 125 ? 12.453 -2.265 -27.585 1.00 81.94 125 ALA A C 1
ATOM 982 O O . ALA A 1 125 ? 12.709 -2.589 -28.748 1.00 81.94 125 ALA A O 1
ATOM 983 N N . THR A 1 126 ? 13.212 -1.408 -26.896 1.00 77.44 126 THR A N 1
ATOM 984 C CA . THR A 1 126 ? 14.393 -0.731 -27.447 1.00 77.44 126 THR A CA 1
ATOM 985 C C . THR A 1 126 ? 15.451 -1.740 -27.878 1.00 77.44 126 THR A C 1
ATOM 987 O O . THR A 1 126 ? 15.928 -1.663 -29.006 1.00 77.44 126 THR A O 1
ATOM 990 N N . LEU A 1 127 ? 15.759 -2.732 -27.037 1.00 77.88 127 LEU A N 1
ATOM 991 C CA . LEU A 1 127 ? 16.695 -3.819 -27.345 1.00 77.88 127 LEU A CA 1
ATOM 992 C C . LEU A 1 127 ? 16.244 -4.687 -28.524 1.00 77.88 127 LEU A C 1
ATOM 994 O O . LEU A 1 127 ? 17.051 -5.093 -29.359 1.00 77.88 127 LEU A O 1
ATOM 998 N N . THR A 1 128 ? 14.942 -4.941 -28.633 1.00 80.38 128 THR A N 1
ATOM 999 C CA . THR A 1 128 ? 14.386 -5.716 -29.747 1.00 80.38 128 THR A CA 1
ATOM 1000 C C . THR A 1 128 ? 14.508 -4.957 -31.069 1.00 80.38 128 THR A C 1
ATOM 1002 O O . THR A 1 128 ? 14.928 -5.539 -32.070 1.00 80.38 128 THR A O 1
ATOM 1005 N N . ALA A 1 129 ? 14.186 -3.658 -31.082 1.00 76.88 129 ALA A N 1
ATOM 1006 C CA . ALA A 1 129 ? 14.387 -2.794 -32.249 1.00 76.88 129 ALA A CA 1
ATOM 1007 C C . ALA A 1 129 ? 15.871 -2.731 -32.636 1.00 76.88 129 ALA A C 1
ATOM 1009 O O . ALA A 1 129 ? 16.224 -2.929 -33.796 1.00 76.88 129 ALA A O 1
ATOM 1010 N N . ARG A 1 130 ? 16.737 -2.594 -31.628 1.00 72.06 130 ARG A N 1
ATOM 1011 C CA . ARG A 1 130 ? 18.196 -2.652 -31.741 1.00 72.06 130 ARG A CA 1
ATOM 1012 C C . ARG A 1 130 ? 18.683 -3.883 -32.503 1.00 72.06 130 ARG A C 1
ATOM 1014 O O . ARG A 1 130 ? 19.399 -3.765 -33.494 1.00 72.06 130 ARG A O 1
ATOM 1021 N N . ASN A 1 131 ? 18.244 -5.059 -32.061 1.00 77.56 13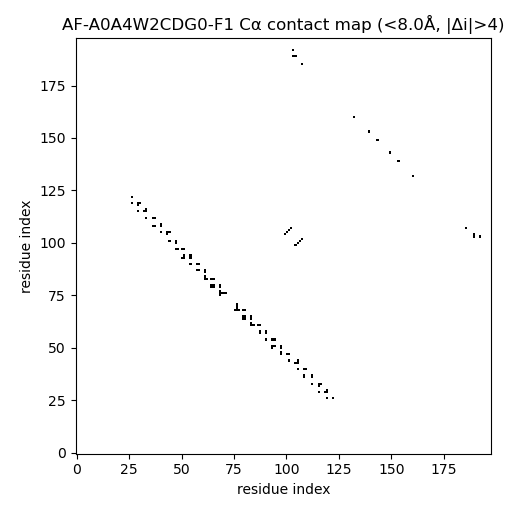1 ASN A N 1
ATOM 1022 C CA . ASN A 1 131 ? 18.618 -6.340 -32.654 1.00 77.56 131 ASN A CA 1
ATOM 1023 C C . ASN A 1 131 ? 18.077 -6.509 -34.080 1.00 77.56 131 ASN A C 1
ATOM 1025 O O . ASN A 1 131 ? 18.718 -7.160 -34.904 1.00 77.56 131 ASN A O 1
ATOM 1029 N N . ARG A 1 132 ? 16.908 -5.936 -34.394 1.00 79.88 132 ARG A N 1
ATOM 1030 C CA . ARG A 1 132 ? 16.364 -5.929 -35.762 1.00 79.88 132 ARG A CA 1
ATOM 1031 C C . ARG A 1 132 ? 17.197 -5.048 -36.686 1.00 79.88 132 ARG A C 1
ATOM 1033 O O . ARG A 1 132 ? 17.549 -5.502 -37.769 1.00 79.88 132 ARG A O 1
ATOM 1040 N N . GLU A 1 133 ? 17.563 -3.846 -36.250 1.00 74.38 133 GLU A N 1
ATOM 1041 C CA . GLU A 1 133 ? 18.414 -2.945 -37.036 1.00 74.38 133 GLU A CA 1
ATOM 1042 C C . GLU A 1 133 ? 19.816 -3.528 -37.256 1.00 74.38 133 GLU A C 1
ATOM 1044 O O . GLU A 1 133 ? 20.324 -3.473 -38.368 1.00 74.38 133 GLU A O 1
ATOM 1049 N N . ALA A 1 134 ? 20.409 -4.193 -36.258 1.00 73.81 134 ALA A N 1
ATOM 1050 C CA . ALA A 1 134 ? 21.688 -4.890 -36.432 1.00 73.81 134 ALA A CA 1
ATOM 1051 C C . ALA A 1 134 ? 21.613 -6.013 -37.490 1.00 73.81 134 ALA A C 1
ATOM 1053 O O . ALA A 1 134 ? 22.527 -6.189 -38.300 1.00 73.81 134 ALA A O 1
ATOM 1054 N N . LYS A 1 135 ? 20.498 -6.756 -37.528 1.00 76.31 135 LYS A N 1
ATOM 1055 C CA . LYS A 1 135 ? 20.235 -7.764 -38.570 1.00 76.31 135 LYS A CA 1
ATOM 1056 C C . LYS A 1 135 ? 20.037 -7.132 -39.950 1.00 76.31 135 LYS A C 1
ATOM 1058 O O . LYS A 1 135 ? 20.525 -7.666 -40.939 1.00 76.31 135 LYS A O 1
ATOM 1063 N N . GLN A 1 136 ? 19.354 -5.990 -40.022 1.00 75.88 136 GLN A N 1
ATOM 1064 C CA . GLN A 1 136 ? 19.175 -5.252 -41.274 1.00 75.88 136 GLN A CA 1
ATOM 1065 C C . GLN A 1 136 ? 20.500 -4.684 -41.789 1.00 75.88 136 GLN A C 1
ATOM 1067 O O . GLN A 1 136 ? 20.784 -4.824 -42.971 1.00 75.88 136 GLN A O 1
ATOM 1072 N N . LEU A 1 137 ? 21.343 -4.125 -40.917 1.00 71.19 137 LEU A N 1
ATOM 1073 C CA . LEU A 1 137 ? 22.673 -3.631 -41.280 1.00 71.19 137 LEU A CA 1
ATOM 1074 C C . LEU A 1 137 ? 23.576 -4.758 -41.786 1.00 71.19 137 LEU A C 1
ATOM 1076 O O . LEU A 1 137 ? 24.154 -4.635 -42.857 1.00 71.19 137 LEU A O 1
ATOM 1080 N N . THR A 1 138 ? 23.627 -5.901 -41.095 1.00 73.94 138 THR A N 1
ATOM 1081 C CA . THR A 1 138 ? 24.401 -7.064 -41.573 1.00 73.94 138 THR A CA 1
ATOM 1082 C C . THR A 1 138 ? 23.877 -7.624 -42.898 1.00 73.94 138 THR A C 1
ATOM 1084 O O . THR A 1 138 ? 24.660 -8.095 -43.722 1.00 73.94 138 THR A O 1
ATOM 1087 N N . GLN A 1 139 ? 22.567 -7.554 -43.148 1.00 74.56 139 GLN A N 1
ATOM 1088 C CA . GLN A 1 139 ? 21.984 -7.918 -44.439 1.00 74.56 139 GLN A CA 1
ATOM 1089 C C . GLN A 1 139 ? 22.329 -6.897 -45.536 1.00 74.56 139 GLN A C 1
ATOM 1091 O O . GLN A 1 139 ? 22.698 -7.297 -46.638 1.00 74.56 139 GLN A O 1
ATOM 1096 N N . LEU A 1 140 ? 22.264 -5.599 -45.236 1.00 67.88 140 LEU A N 1
ATOM 1097 C CA . LEU A 1 140 ? 22.646 -4.519 -46.149 1.00 67.88 140 LEU A CA 1
ATOM 1098 C C . LEU A 1 140 ? 24.137 -4.565 -46.495 1.00 67.88 140 LEU A C 1
ATOM 1100 O O . LEU A 1 140 ? 24.483 -4.391 -47.657 1.00 67.88 140 LEU A O 1
ATOM 1104 N N . GLU A 1 141 ? 25.011 -4.884 -45.538 1.00 67.25 141 GLU A N 1
ATOM 1105 C CA . GLU A 1 141 ? 26.452 -5.065 -45.756 1.00 67.25 141 GLU A CA 1
ATOM 1106 C C . GLU A 1 141 ? 26.731 -6.210 -46.749 1.00 67.25 141 GLU A C 1
ATOM 1108 O O . GLU A 1 141 ? 27.551 -6.076 -47.658 1.00 67.25 141 GLU A O 1
ATOM 1113 N N . ARG A 1 142 ? 25.985 -7.321 -46.643 1.00 70.25 142 ARG A N 1
ATOM 1114 C CA . ARG A 1 142 ? 26.057 -8.444 -47.598 1.00 70.25 142 ARG A CA 1
ATOM 1115 C C . ARG A 1 142 ? 25.566 -8.048 -48.990 1.00 70.25 142 ARG A C 1
ATOM 1117 O O . ARG A 1 142 ? 26.165 -8.448 -49.987 1.00 70.25 142 ARG A O 1
ATOM 1124 N N . THR A 1 143 ? 24.494 -7.262 -49.075 1.00 65.50 143 THR A N 1
ATOM 1125 C CA . THR A 1 143 ? 23.972 -6.757 -50.355 1.00 65.50 143 THR A CA 1
ATOM 1126 C C . THR A 1 143 ? 24.929 -5.742 -50.987 1.00 65.50 143 THR A C 1
ATOM 1128 O O . THR A 1 143 ? 25.180 -5.805 -52.187 1.00 65.50 143 THR A O 1
ATOM 1131 N N . ARG A 1 144 ? 25.553 -4.878 -50.178 1.00 59.38 144 ARG A N 1
ATOM 1132 C CA . ARG A 1 144 ? 26.584 -3.911 -50.583 1.00 59.38 144 ARG A CA 1
ATOM 1133 C C . ARG A 1 144 ? 27.807 -4.593 -51.199 1.00 59.38 144 ARG A C 1
ATOM 1135 O O . ARG A 1 144 ? 28.334 -4.096 -52.188 1.00 59.38 144 ARG A O 1
ATOM 1142 N N . GLN A 1 145 ? 28.242 -5.730 -50.650 1.00 61.47 145 GLN A N 1
ATOM 1143 C CA . GLN A 1 145 ? 29.329 -6.530 -51.232 1.00 61.47 145 GLN A CA 1
ATOM 1144 C C . GLN A 1 145 ? 28.949 -7.166 -52.580 1.00 61.47 145 GLN A C 1
ATOM 1146 O O . GLN A 1 145 ? 29.831 -7.433 -53.391 1.00 61.47 145 GLN A O 1
ATOM 1151 N N . ARG A 1 146 ? 27.654 -7.394 -52.837 1.00 61.88 146 ARG A N 1
ATOM 1152 C CA . ARG A 1 146 ? 27.152 -7.960 -54.099 1.00 61.88 146 ARG A CA 1
ATOM 1153 C C . ARG A 1 146 ? 26.871 -6.920 -55.184 1.00 61.88 146 ARG A C 1
ATOM 1155 O O . ARG A 1 146 ? 26.926 -7.292 -56.349 1.00 61.88 146 ARG A O 1
ATOM 1162 N N . ASN A 1 147 ? 26.564 -5.666 -54.837 1.00 57.75 147 ASN A N 1
ATOM 1163 C CA . ASN A 1 147 ? 26.157 -4.652 -55.818 1.00 57.75 147 ASN A CA 1
ATOM 1164 C C . ASN A 1 147 ? 26.712 -3.244 -55.476 1.00 57.75 147 ASN A C 1
ATOM 1166 O O . ASN A 1 147 ? 26.125 -2.527 -54.662 1.00 57.75 147 ASN A O 1
ATOM 1170 N N . PRO A 1 148 ? 27.841 -2.812 -56.075 1.00 58.81 148 PRO A N 1
ATOM 1171 C CA . PRO A 1 148 ? 28.532 -1.571 -55.694 1.00 58.81 148 PRO A CA 1
ATOM 1172 C C . PRO A 1 148 ? 27.866 -0.263 -56.174 1.00 58.81 148 PRO A C 1
ATOM 1174 O O . PRO A 1 148 ? 28.251 0.812 -55.706 1.00 58.81 148 PRO A O 1
ATOM 1177 N N . SER A 1 149 ? 26.872 -0.326 -57.067 1.00 59.38 149 SER A N 1
ATOM 1178 C CA . SER A 1 149 ? 26.239 0.851 -57.694 1.00 59.38 149 SER A CA 1
ATOM 1179 C C . SER A 1 149 ? 25.174 1.555 -56.831 1.00 59.38 149 SER A C 1
ATOM 1181 O O . SER A 1 149 ? 24.875 2.720 -57.075 1.00 59.38 149 SER A O 1
ATOM 1183 N N . ASP A 1 150 ? 24.655 0.918 -55.774 1.00 58.12 150 ASP A N 1
ATOM 1184 C CA . ASP A 1 150 ? 23.544 1.432 -54.939 1.00 58.12 150 ASP A CA 1
ATOM 1185 C C . ASP A 1 150 ? 23.982 2.312 -53.748 1.00 58.12 150 ASP A C 1
ATOM 1187 O O . ASP A 1 150 ? 23.301 2.428 -52.724 1.00 58.12 150 ASP A O 1
ATOM 1191 N N . ARG A 1 151 ? 25.134 2.984 -53.860 1.00 57.94 151 ARG A N 1
ATOM 1192 C CA . ARG A 1 151 ? 25.719 3.788 -52.767 1.00 57.94 151 ARG A CA 1
ATOM 1193 C C . ARG A 1 151 ? 24.777 4.85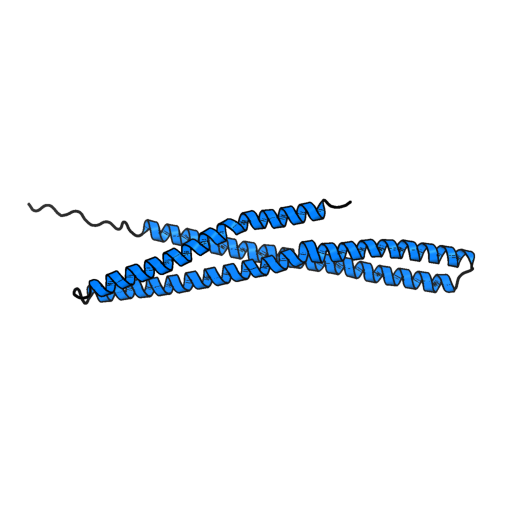6 -52.191 1.00 57.94 151 ARG A C 1
ATOM 1195 O O . ARG A 1 151 ? 24.836 5.123 -50.996 1.00 57.94 151 ARG A O 1
ATOM 1202 N N . HIS A 1 152 ? 23.921 5.470 -53.007 1.00 56.47 152 HIS A N 1
ATOM 1203 C CA . HIS A 1 152 ? 23.104 6.620 -52.592 1.00 56.47 152 HIS A CA 1
ATOM 1204 C C . HIS A 1 152 ? 21.909 6.233 -51.699 1.00 56.47 152 HIS A C 1
ATOM 1206 O O . HIS A 1 152 ? 21.589 6.934 -50.735 1.00 56.47 152 HIS A O 1
ATOM 1212 N N . VAL A 1 153 ? 21.279 5.089 -51.985 1.00 57.72 153 VAL A N 1
ATOM 1213 C CA . VAL A 1 153 ? 20.139 4.559 -51.216 1.00 57.72 153 VAL A CA 1
ATOM 1214 C C . VAL A 1 153 ? 20.605 4.060 -49.843 1.00 57.72 153 VAL A C 1
ATOM 1216 O O . VAL A 1 153 ? 19.938 4.293 -48.834 1.00 57.72 153 VAL A O 1
ATOM 1219 N N . ILE A 1 154 ? 21.797 3.457 -49.789 1.00 57.56 154 ILE A N 1
ATOM 1220 C CA . ILE A 1 154 ? 22.400 2.906 -48.567 1.00 57.56 154 ILE A CA 1
ATOM 1221 C C . ILE A 1 154 ? 22.749 4.020 -47.564 1.00 57.56 154 ILE A C 1
ATOM 1223 O O . ILE A 1 154 ? 22.368 3.936 -46.398 1.00 57.56 154 ILE A O 1
ATOM 1227 N N . VAL A 1 155 ? 23.383 5.108 -48.016 1.00 56.19 155 VAL A N 1
ATOM 1228 C CA . VAL A 1 155 ? 23.791 6.230 -47.140 1.00 56.19 155 VAL A CA 1
ATOM 1229 C C . VAL A 1 155 ? 22.582 6.958 -46.538 1.00 56.19 155 VAL A C 1
ATOM 1231 O O . VAL A 1 155 ? 22.599 7.354 -45.371 1.00 56.19 155 VAL A O 1
ATOM 1234 N N . SER A 1 156 ? 21.499 7.099 -47.307 1.00 53.91 156 SER A N 1
ATOM 1235 C CA . SER A 1 156 ? 20.267 7.736 -46.829 1.00 53.91 156 SER A CA 1
ATOM 1236 C C . SER A 1 156 ? 19.536 6.886 -45.783 1.00 53.91 156 SER A C 1
ATOM 1238 O O . SER A 1 156 ? 18.980 7.435 -44.828 1.00 53.91 156 SER A O 1
ATOM 1240 N N . PHE A 1 157 ? 19.576 5.555 -45.909 1.00 55.75 157 PHE A N 1
ATOM 1241 C CA . PHE A 1 157 ? 19.001 4.633 -44.928 1.00 55.75 157 PHE A CA 1
ATOM 1242 C C . PHE A 1 157 ? 19.801 4.608 -43.616 1.00 55.75 157 PHE A C 1
ATOM 1244 O O . PHE A 1 157 ? 19.211 4.726 -42.540 1.00 55.75 157 PHE A O 1
ATOM 1251 N N . GLU A 1 158 ? 21.136 4.547 -43.685 1.00 54.75 158 GLU A N 1
ATOM 1252 C CA . GLU A 1 158 ? 22.014 4.604 -42.505 1.00 54.75 158 GLU A CA 1
ATOM 1253 C C . GLU A 1 158 ? 21.820 5.900 -41.711 1.00 54.75 158 GLU A C 1
ATOM 1255 O O . GLU A 1 158 ? 21.692 5.874 -40.484 1.00 54.75 158 GLU A O 1
ATOM 1260 N N . PHE A 1 159 ? 21.709 7.035 -42.405 1.00 56.41 159 PHE A N 1
ATOM 1261 C CA . PHE A 1 159 ? 21.469 8.332 -41.779 1.00 56.41 159 PHE A CA 1
ATOM 1262 C C . PHE A 1 159 ? 20.101 8.410 -41.081 1.00 56.41 159 PHE A C 1
ATOM 1264 O O . PHE A 1 159 ? 19.993 8.950 -39.975 1.00 56.41 159 PHE A O 1
ATOM 1271 N N . TRP A 1 160 ? 19.054 7.839 -41.687 1.00 48.16 160 TRP A N 1
ATOM 1272 C CA . TRP A 1 160 ? 17.715 7.778 -41.092 1.00 48.16 160 TRP A CA 1
ATOM 1273 C C . TRP A 1 160 ? 17.638 6.834 -39.888 1.00 48.16 160 TRP A C 1
ATOM 1275 O O . TRP A 1 160 ? 17.021 7.195 -38.879 1.00 48.16 160 TRP A O 1
ATOM 1285 N N . SER A 1 161 ? 18.286 5.666 -39.960 1.00 53.66 161 SER A N 1
ATOM 1286 C CA . SER A 1 161 ? 18.352 4.717 -38.840 1.00 53.66 161 SER A CA 1
ATOM 1287 C C . SER A 1 161 ? 19.114 5.331 -37.668 1.00 53.66 161 SER A C 1
ATOM 1289 O O . SER A 1 161 ? 18.581 5.395 -36.562 1.00 53.66 161 SER A O 1
ATOM 1291 N N . LEU A 1 162 ? 20.293 5.918 -37.919 1.00 52.59 162 LEU A N 1
ATOM 1292 C CA . LEU A 1 162 ? 21.097 6.605 -36.903 1.00 52.59 162 LEU A CA 1
ATOM 1293 C C . LEU A 1 162 ? 20.341 7.764 -36.245 1.00 52.59 162 LEU A C 1
ATOM 1295 O O . LEU A 1 162 ? 20.371 7.885 -35.021 1.00 52.59 162 LEU A O 1
ATOM 1299 N N . LYS A 1 163 ? 19.614 8.589 -37.014 1.00 44.78 163 LYS A N 1
ATOM 1300 C CA . LYS A 1 163 ? 18.805 9.686 -36.453 1.00 44.78 163 LYS A CA 1
ATOM 1301 C C . LYS A 1 163 ? 17.670 9.186 -35.560 1.00 44.78 163 LYS A C 1
ATOM 1303 O O . LYS A 1 163 ? 17.501 9.713 -34.459 1.00 44.78 163 LYS A O 1
ATOM 1308 N N . LYS A 1 164 ? 16.910 8.168 -35.986 1.00 52.47 164 LYS A N 1
ATOM 1309 C CA . LYS A 1 164 ? 15.846 7.572 -35.153 1.00 52.47 164 LYS A CA 1
ATOM 1310 C C . LYS A 1 164 ? 16.411 6.971 -33.870 1.00 52.47 164 LYS A C 1
ATOM 1312 O O . LYS A 1 164 ? 15.848 7.187 -32.795 1.00 52.47 164 LYS A O 1
ATOM 1317 N N . TYR A 1 165 ? 17.547 6.290 -33.971 1.00 45.03 165 TYR A N 1
ATOM 1318 C CA . TYR A 1 165 ? 18.241 5.711 -32.830 1.00 45.03 165 TYR A CA 1
ATOM 1319 C C . TYR A 1 165 ? 18.707 6.754 -31.824 1.00 45.03 165 TYR A C 1
ATOM 1321 O O . TYR A 1 165 ? 18.459 6.613 -30.628 1.00 45.03 165 TYR A O 1
ATOM 1329 N N . PHE A 1 166 ? 19.351 7.820 -32.304 1.00 41.38 166 PHE A N 1
ATOM 1330 C CA . PHE A 1 166 ? 19.914 8.860 -31.449 1.00 41.38 166 PHE A CA 1
ATOM 1331 C C . PHE A 1 166 ? 18.815 9.621 -30.700 1.00 41.38 166 PHE A C 1
ATOM 1333 O O . PHE A 1 166 ? 18.954 9.895 -29.510 1.00 41.38 166 PHE A O 1
ATOM 1340 N N . VAL A 1 167 ? 17.684 9.901 -31.359 1.00 49.59 167 VAL A N 1
ATOM 1341 C CA . VAL A 1 167 ? 16.516 10.533 -30.722 1.00 49.59 167 VAL A CA 1
ATOM 1342 C C . VAL A 1 167 ? 15.907 9.617 -29.653 1.00 49.59 167 VAL A C 1
ATOM 1344 O O . VAL A 1 167 ? 15.644 10.071 -28.540 1.00 49.59 167 VAL A O 1
ATOM 1347 N N . ARG A 1 168 ? 15.749 8.316 -29.938 1.00 49.16 168 ARG A N 1
ATOM 1348 C CA . ARG A 1 168 ? 15.175 7.338 -28.996 1.00 49.16 168 ARG A CA 1
ATOM 1349 C C . ARG A 1 168 ? 16.084 7.074 -27.787 1.00 49.16 168 ARG A C 1
ATOM 1351 O O . ARG A 1 168 ? 15.587 6.948 -26.671 1.00 49.16 168 ARG A O 1
ATOM 1358 N N . GLN A 1 169 ? 17.405 7.043 -27.984 1.00 40.94 169 GLN A N 1
ATOM 1359 C CA . GLN A 1 169 ? 18.387 6.887 -26.902 1.00 40.94 169 GLN A CA 1
ATOM 1360 C C . GLN A 1 169 ? 18.477 8.122 -26.000 1.00 40.94 169 GLN A C 1
ATOM 1362 O O . GLN A 1 169 ? 18.558 7.985 -24.781 1.00 40.94 169 GLN A O 1
ATOM 1367 N N . LYS A 1 170 ? 18.450 9.330 -26.580 1.00 38.28 170 LYS A N 1
ATOM 1368 C CA . LYS A 1 170 ? 18.578 10.588 -25.826 1.00 38.28 170 LYS A CA 1
ATOM 1369 C C . LYS A 1 170 ? 17.377 10.838 -24.903 1.00 38.28 170 LYS A C 1
ATOM 1371 O O . LYS A 1 170 ? 17.553 11.431 -23.841 1.00 38.28 170 LYS A O 1
ATOM 1376 N N . LEU A 1 171 ? 16.192 10.343 -25.276 1.00 42.84 171 LEU A N 1
ATOM 1377 C CA . LEU A 1 171 ? 15.017 10.276 -24.399 1.00 42.84 171 LEU A CA 1
ATOM 1378 C C . LEU A 1 171 ? 15.221 9.280 -23.248 1.00 42.84 171 LEU A C 1
ATOM 1380 O O . LEU A 1 171 ? 15.001 9.643 -22.100 1.00 42.84 171 LEU A O 1
ATOM 1384 N N . ASN A 1 172 ? 15.723 8.074 -23.528 1.00 46.84 172 ASN A N 1
ATOM 1385 C CA . ASN A 1 172 ? 15.960 7.049 -22.504 1.00 46.84 172 ASN A CA 1
ATOM 1386 C C . ASN A 1 172 ? 16.984 7.503 -21.442 1.00 46.84 172 ASN A C 1
ATOM 1388 O O . ASN A 1 172 ? 16.745 7.352 -20.251 1.00 46.84 172 ASN A O 1
ATOM 1392 N N . TYR A 1 173 ? 18.093 8.131 -21.853 1.00 42.94 173 TYR A N 1
ATOM 1393 C CA . TYR A 1 173 ? 19.152 8.567 -20.928 1.00 42.94 173 TYR A CA 1
ATOM 1394 C C . TYR A 1 173 ? 18.726 9.742 -20.036 1.00 42.94 173 TYR A C 1
ATOM 1396 O O . TYR A 1 173 ? 19.019 9.749 -18.842 1.00 42.94 173 TYR A O 1
ATOM 1404 N N . LYS A 1 174 ? 17.993 10.719 -20.595 1.00 45.28 174 LYS A N 1
ATOM 1405 C CA . LYS A 1 174 ? 17.427 11.814 -19.798 1.00 45.28 174 LYS A CA 1
ATOM 1406 C C . LYS A 1 174 ? 16.385 11.294 -18.815 1.00 45.28 174 LYS A C 1
ATOM 1408 O O . LYS A 1 174 ? 16.441 11.701 -17.671 1.00 45.28 174 LYS A O 1
ATOM 1413 N N . GLU A 1 175 ? 15.513 10.372 -19.223 1.00 46.91 175 GLU A N 1
ATOM 1414 C CA . GLU A 1 175 ? 14.484 9.746 -18.376 1.00 46.91 175 GLU A CA 1
ATOM 1415 C C . GLU A 1 175 ? 15.069 8.888 -17.230 1.00 46.91 175 GLU A C 1
ATOM 1417 O O . GLU A 1 175 ? 14.543 8.883 -16.121 1.00 46.91 175 GLU A O 1
ATOM 1422 N N . LEU A 1 176 ? 16.189 8.196 -17.467 1.00 48.16 176 LEU A N 1
ATOM 1423 C CA . LEU A 1 176 ? 16.877 7.348 -16.480 1.00 48.16 176 LEU A CA 1
ATOM 1424 C C . LEU A 1 176 ? 17.646 8.139 -15.417 1.00 48.16 176 LEU A C 1
ATOM 1426 O O . LEU A 1 176 ? 17.735 7.705 -14.268 1.00 48.16 176 LEU A O 1
ATOM 1430 N N . GLN A 1 177 ? 18.158 9.320 -15.766 1.00 42.06 177 GLN A N 1
ATOM 1431 C CA . GLN A 1 177 ? 18.839 10.205 -14.820 1.00 42.06 177 GLN A CA 1
ATOM 1432 C C . GLN A 1 177 ? 17.888 10.757 -13.735 1.00 42.06 177 GLN A C 1
ATOM 1434 O O . GLN A 1 177 ? 18.358 11.193 -12.685 1.00 42.06 177 GLN A O 1
ATOM 1439 N N . TRP A 1 178 ? 16.564 10.655 -13.929 1.00 45.72 178 TRP A N 1
ATOM 1440 C CA . TRP A 1 178 ? 15.543 10.986 -12.925 1.00 45.72 178 TRP A CA 1
ATOM 1441 C C . TRP A 1 178 ? 15.245 9.855 -11.926 1.00 45.72 178 TRP A C 1
ATOM 1443 O O . TRP A 1 178 ? 14.779 10.148 -10.828 1.00 45.72 178 TRP A O 1
ATOM 1453 N N . MET A 1 179 ? 15.553 8.582 -12.226 1.00 46.97 179 MET A N 1
ATOM 1454 C CA . MET A 1 179 ? 15.190 7.453 -11.344 1.00 46.97 179 MET A CA 1
ATOM 1455 C C . MET A 1 179 ? 15.868 7.512 -9.967 1.00 46.97 179 MET A C 1
ATOM 1457 O O . MET A 1 179 ? 15.245 7.159 -8.971 1.00 46.97 179 MET A O 1
ATOM 1461 N N . LEU A 1 180 ? 17.121 7.966 -9.885 1.00 50.06 180 LEU A N 1
ATOM 1462 C CA . LEU A 1 180 ? 17.868 8.090 -8.623 1.00 50.06 180 LEU A CA 1
ATOM 1463 C C . LEU A 1 180 ? 17.403 9.288 -7.760 1.00 50.06 180 LEU A C 1
ATOM 1465 O O . LEU A 1 180 ? 17.172 9.098 -6.563 1.00 50.06 180 LEU A O 1
ATOM 1469 N N . PRO A 1 181 ? 17.206 10.499 -8.322 1.00 51.97 181 PRO A N 1
ATOM 1470 C CA . PRO A 1 181 ? 16.564 11.611 -7.622 1.00 51.97 181 PRO A CA 1
ATOM 1471 C C . PRO A 1 181 ? 15.138 11.299 -7.162 1.00 51.97 181 PRO A C 1
ATOM 1473 O O . PRO A 1 181 ? 14.791 11.641 -6.037 1.00 51.97 181 PRO A O 1
ATOM 1476 N N . GLU A 1 182 ? 14.318 10.625 -7.975 1.00 51.41 182 GLU A N 1
ATOM 1477 C CA . GLU A 1 182 ? 12.943 10.287 -7.588 1.00 51.41 182 GLU A CA 1
ATOM 1478 C C . GLU A 1 182 ? 12.875 9.208 -6.513 1.00 51.41 182 GLU A C 1
ATOM 1480 O O . GLU A 1 182 ? 12.083 9.335 -5.583 1.00 51.41 182 GLU A O 1
ATOM 1485 N N . GLN A 1 183 ? 13.756 8.206 -6.565 1.00 49.56 183 GLN A N 1
ATOM 1486 C CA . GLN A 1 183 ? 13.978 7.281 -5.454 1.00 49.56 183 GLN A CA 1
ATOM 1487 C C . GLN A 1 183 ? 14.279 8.060 -4.165 1.00 49.56 183 GLN A C 1
ATOM 1489 O O . GLN A 1 183 ? 13.591 7.896 -3.161 1.00 49.56 183 GLN A O 1
ATOM 1494 N N . LEU A 1 184 ? 15.229 8.999 -4.201 1.00 49.84 184 LEU A N 1
ATOM 1495 C CA . LEU A 1 184 ? 15.542 9.885 -3.074 1.00 49.84 184 LEU A CA 1
ATOM 1496 C C . LEU A 1 184 ? 14.365 10.770 -2.638 1.00 49.84 184 LEU A C 1
ATOM 1498 O O . LEU A 1 184 ? 14.239 11.048 -1.449 1.00 49.84 184 LEU A O 1
ATOM 1502 N N . VAL A 1 185 ? 13.502 11.212 -3.554 1.00 58.84 185 VAL A N 1
ATOM 1503 C CA . VAL A 1 185 ? 12.289 11.988 -3.241 1.00 58.84 185 VAL A CA 1
ATOM 1504 C C . VAL A 1 185 ? 11.233 11.108 -2.581 1.00 58.84 185 VAL A C 1
ATOM 1506 O O . VAL A 1 185 ? 10.624 11.547 -1.609 1.00 58.84 185 VAL A O 1
ATOM 1509 N N . ILE A 1 186 ? 11.038 9.875 -3.049 1.00 58.75 186 ILE A N 1
ATOM 1510 C CA . ILE A 1 186 ? 10.143 8.889 -2.435 1.00 58.75 186 ILE A CA 1
ATOM 1511 C C . ILE A 1 186 ? 10.646 8.564 -1.028 1.00 58.75 186 ILE A C 1
ATOM 1513 O O . ILE A 1 186 ? 9.885 8.696 -0.074 1.00 58.75 186 ILE A O 1
ATOM 1517 N N . TRP A 1 187 ? 11.936 8.260 -0.867 1.00 57.44 187 TRP A N 1
ATOM 1518 C CA . TRP A 1 187 ? 12.543 7.993 0.438 1.00 57.44 187 TRP A CA 1
ATOM 1519 C C . TRP A 1 187 ? 12.550 9.219 1.356 1.00 57.44 187 TRP A C 1
ATOM 1521 O O . TRP A 1 187 ? 12.272 9.069 2.540 1.00 57.44 187 TRP A O 1
ATOM 1531 N N . ARG A 1 188 ? 12.779 10.443 0.856 1.00 56.44 188 ARG A N 1
ATOM 1532 C CA . ARG A 1 188 ? 12.642 11.674 1.661 1.00 56.44 188 ARG A CA 1
ATOM 1533 C C . ARG A 1 188 ? 11.198 11.929 2.063 1.00 56.44 188 ARG A C 1
ATOM 1535 O O . ARG A 1 188 ? 10.967 12.256 3.218 1.00 56.44 188 ARG A O 1
ATOM 1542 N N . LYS A 1 189 ? 10.229 11.761 1.158 1.00 59.19 189 LYS A N 1
ATOM 1543 C CA . LYS A 1 189 ? 8.800 11.895 1.480 1.00 59.19 189 LYS A CA 1
ATOM 1544 C C . LYS A 1 189 ? 8.388 10.855 2.521 1.00 59.19 189 LYS A C 1
ATOM 1546 O O . LYS A 1 189 ? 7.804 11.234 3.530 1.00 59.19 189 LYS A O 1
ATOM 1551 N N . LEU A 1 190 ? 8.767 9.590 2.337 1.00 54.72 190 LEU A N 1
ATOM 1552 C CA . LEU A 1 190 ? 8.566 8.507 3.305 1.00 54.72 190 LEU A CA 1
ATOM 1553 C C . LEU A 1 190 ? 9.200 8.828 4.663 1.00 54.72 190 LEU A C 1
ATOM 1555 O O . LEU A 1 190 ? 8.543 8.697 5.691 1.00 54.72 190 LEU A O 1
ATOM 1559 N N . LEU A 1 191 ? 10.449 9.300 4.678 1.00 55.62 191 LEU A N 1
ATOM 1560 C CA . LEU A 1 191 ? 11.162 9.664 5.902 1.00 55.62 191 LEU A CA 1
ATOM 1561 C C . LEU A 1 191 ? 10.493 10.845 6.617 1.00 55.62 191 LEU A C 1
ATOM 1563 O O . LEU A 1 191 ? 10.373 10.821 7.838 1.00 55.62 191 LEU A O 1
ATOM 1567 N N . THR A 1 192 ? 10.029 11.858 5.883 1.00 58.31 192 THR A N 1
ATOM 1568 C CA . THR A 1 192 ? 9.275 12.988 6.445 1.00 58.31 192 THR A CA 1
ATOM 1569 C C . THR A 1 192 ? 7.935 12.528 7.017 1.00 58.31 192 THR A C 1
ATOM 1571 O O . THR A 1 192 ? 7.582 12.925 8.119 1.00 58.31 192 THR A O 1
ATOM 1574 N N . ILE A 1 193 ? 7.221 11.630 6.334 1.00 54.91 193 ILE A N 1
ATOM 1575 C CA . ILE A 1 193 ? 5.948 11.065 6.809 1.00 54.91 193 ILE A CA 1
ATOM 1576 C C . ILE A 1 193 ? 6.146 10.225 8.078 1.00 54.91 193 ILE A C 1
ATOM 1578 O O . ILE A 1 193 ? 5.365 10.349 9.017 1.00 54.91 193 ILE A O 1
ATOM 1582 N N . LEU A 1 194 ? 7.200 9.404 8.137 1.00 54.38 194 LEU A N 1
ATOM 1583 C CA . LEU A 1 194 ? 7.545 8.619 9.328 1.00 54.38 194 LEU A CA 1
ATOM 1584 C C . LEU A 1 194 ? 8.003 9.504 10.499 1.00 54.38 194 LEU A C 1
ATOM 1586 O O . LEU A 1 194 ? 7.769 9.153 11.656 1.00 54.38 194 LEU A O 1
ATOM 1590 N N . LYS A 1 195 ? 8.640 10.649 10.210 1.00 53.53 195 LYS A N 1
ATOM 1591 C CA . LYS A 1 195 ? 9.082 11.637 11.208 1.00 53.53 195 LYS A CA 1
ATOM 1592 C C . LYS A 1 195 ? 7.976 12.591 11.666 1.00 53.53 195 LYS A C 1
ATOM 1594 O O . LYS A 1 195 ? 8.081 13.114 12.770 1.00 53.53 195 LYS A O 1
ATOM 1599 N N . SER A 1 196 ? 6.904 12.774 10.895 1.00 47.31 196 SER A N 1
ATOM 1600 C CA . SER A 1 196 ? 5.723 13.575 11.262 1.00 47.31 196 SER A CA 1
ATOM 1601 C C . SER A 1 196 ? 4.813 12.890 12.294 1.00 47.31 196 SER A C 1
ATOM 1603 O O . SER A 1 196 ? 3.597 13.043 12.257 1.00 47.31 196 SER A O 1
ATOM 1605 N N . ARG A 1 197 ? 5.381 12.161 13.266 1.00 49.94 197 ARG A N 1
ATOM 1606 C CA . ARG A 1 197 ? 4.681 11.867 14.524 1.00 49.94 197 ARG A CA 1
ATOM 1607 C C . ARG A 1 197 ? 4.659 13.132 15.387 1.00 49.94 197 ARG A C 1
ATOM 1609 O O . ARG A 1 197 ? 5.421 13.243 16.344 1.00 49.94 197 ARG A O 1
ATOM 1616 N N . LYS A 1 198 ? 3.824 14.089 15.005 1.00 42.56 198 LYS A N 1
ATOM 1617 C CA . LYS A 1 198 ? 3.204 15.070 15.893 1.00 42.56 198 LYS A CA 1
ATOM 1618 C C . LYS A 1 198 ? 1.789 15.287 15.397 1.00 42.56 198 LYS A C 1
ATOM 1620 O O . LYS A 1 198 ? 1.648 15.463 14.167 1.00 42.56 198 LYS A O 1
#

Sequence (198 aa):
MCRPGPGWGPGGDAGVASRDAQTRQLQDAVTNVEKHFGELCQIFAAYVRKTARLRDKADLLVNEINVYASTETPHLKQGLKNFADEFAKLQDYRQAEVERLEAKVVEPLKAYGTIVKMKRDDLKATLTARNREAKQLTQLERTRQRNPSDRHVIVSFEFWSLKKYFVRQKLNYKELQWMLPEQLVIWRKLLTILKSRK

Nearest PDB structures (foldseek):
  8afz-assembly1_B  TM=8.534E-01  e=9.186E-04  Homo sapiens
  8a1g-assembly2_D  TM=6.307E-01  e=1.214E-03  Homo sapiens
  8a1g-assembly1_C  TM=5.852E-01  e=7.351E-04  Homo sapiens
  8abq-assembly2_D  TM=5.977E-01  e=1.357E-03  Homo sapiens
  4nqi-assembly1_A  TM=5.753E-01  e=1.170E-01  Dictyostelium discoideum

pLDDT: mean 73.36, std 19.92, range [34.44, 98.12]

Solvent-accessible surface area (backbone atoms only — not comparable to full-atom values): 10860 Å² total; per-residue (Å²): 139,83,81,83,76,88,77,87,69,88,82,67,56,69,68,51,55,54,51,52,53,52,53,48,55,49,52,52,51,51,52,52,49,49,52,53,51,50,52,50,34,53,52,51,49,51,50,41,52,50,55,47,53,54,43,57,53,50,54,52,50,36,50,52,41,49,56,53,23,68,78,46,57,74,71,57,18,51,53,38,44,55,51,30,53,56,53,48,55,58,40,52,57,49,52,53,48,35,54,47,44,43,65,59,47,33,48,56,40,52,54,48,51,52,52,49,52,51,52,50,52,53,51,52,51,50,52,51,52,50,55,50,50,53,52,49,50,58,50,50,54,56,50,48,77,74,44,81,84,56,58,71,65,52,55,55,48,54,52,52,52,51,51,55,49,52,56,56,49,56,51,52,55,59,59,55,67,44,53,63,59,47,51,51,48,52,52,48,51,43,50,50,60,70,63,56,81,118